Protein AF-A0A2S0WG05-F1 (afdb_monomer_lite)

Organism: NCBI:txid2079535

Sequence (237 aa):
MNPGNDEAEEYRGSHRRVEDDEVVAEGGSTAAAAGGIPKRGLAMILIAVAAILLLWGIYAMTQKGSGDNAAAPASPTAQVKQPSQPAQQPQGQPTQQQQQQQSPQPNPQQGTQPNPQPQPGAPAPALTKQNAKVYVFNNSANPGLAGTTADKLAPEYSVANKSADSKTMNLPEQTFGIFPETTVFFDPQVSGADQVAAEVAQQVGGVAKPVSEIPQGASLPGEAKNNREAISVVLAG

Secondary structure (DSSP, 8-state):
--------------------------------------HHHHHHHHHHHHHHHHHHHHHHHHHT-S----------------------------------------------PPPPP-PPPPPPPPP-TTT-EEEEEE-SSSTTHHHHHHHHHTTTSEETT--SSGGGGB--HHHH---SS-EEEE-TTSTTHHHHHHHHHHHHT-EEEEGGGPPTT----HHHHT-TTEEEEEE--

InterPro domains:
  IPR027381 LytR/CpsA/Psr regulator, C-terminal domain [PF13399] (132-212)

Structure (mmCIF, N/CA/C/O backbone):
data_AF-A0A2S0WG05-F1
#
_entry.id   AF-A0A2S0WG05-F1
#
loop_
_atom_site.group_PDB
_atom_site.id
_atom_site.type_symbol
_atom_site.label_atom_id
_atom_site.label_alt_id
_atom_site.label_comp_id
_atom_site.label_asym_id
_atom_site.label_entity_id
_atom_site.label_seq_id
_atom_site.pdbx_PDB_ins_code
_atom_site.Cartn_x
_atom_site.Cartn_y
_atom_site.Cartn_z
_atom_site.occupancy
_atom_site.B_iso_or_equiv
_atom_site.auth_seq_id
_atom_site.auth_comp_id
_atom_site.auth_asym_id
_atom_site.auth_atom_id
_atom_site.pdbx_PDB_model_num
ATOM 1 N N . MET A 1 1 ? -17.188 -15.612 -54.877 1.00 35.06 1 MET A N 1
ATOM 2 C CA . MET A 1 1 ? -16.100 -15.877 -55.845 1.00 35.06 1 MET A CA 1
ATOM 3 C C . MET A 1 1 ? -15.129 -14.706 -55.805 1.00 35.06 1 MET A C 1
ATOM 5 O O . MET A 1 1 ? -15.593 -13.595 -55.599 1.00 35.06 1 MET A O 1
ATOM 9 N N . ASN A 1 2 ? -13.82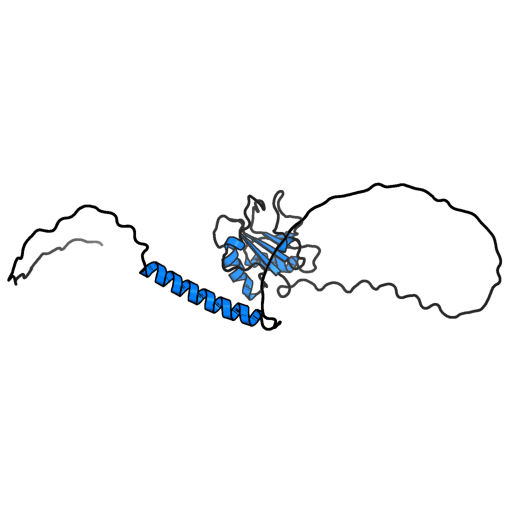9 -14.965 -55.974 1.00 54.12 2 ASN A N 1
ATOM 10 C CA . ASN A 1 2 ? -12.833 -13.972 -56.430 1.00 54.12 2 ASN A CA 1
ATOM 11 C C . ASN A 1 2 ? -12.944 -13.869 -57.981 1.00 54.12 2 ASN A C 1
ATOM 13 O O . ASN A 1 2 ? -13.579 -14.776 -58.536 1.00 54.12 2 ASN A O 1
ATOM 17 N N . PRO A 1 3 ? -12.420 -12.854 -58.706 1.00 50.75 3 PRO A N 1
ATOM 18 C CA . PRO A 1 3 ? -11.132 -12.151 -58.538 1.00 50.75 3 PRO A CA 1
ATOM 19 C C . PRO A 1 3 ? -11.304 -10.627 -58.285 1.00 50.75 3 PRO A C 1
ATOM 21 O O . PRO A 1 3 ? -12.432 -10.167 -58.137 1.00 50.75 3 PRO A O 1
ATOM 24 N N . GLY A 1 4 ? -10.274 -9.773 -58.208 1.00 43.44 4 GLY A N 1
ATOM 25 C CA . GLY A 1 4 ? -8.820 -9.988 -58.273 1.00 43.44 4 GLY A CA 1
ATOM 26 C C . GLY A 1 4 ? -8.128 -9.293 -59.466 1.00 43.44 4 GLY A C 1
ATOM 27 O O . GLY A 1 4 ? -8.510 -9.535 -60.605 1.00 43.44 4 GLY A O 1
ATOM 28 N N . ASN A 1 5 ? -7.063 -8.542 -59.149 1.00 48.25 5 ASN A N 1
ATOM 29 C CA . ASN A 1 5 ? -5.941 -8.097 -60.000 1.00 48.25 5 ASN A CA 1
ATOM 30 C C . ASN A 1 5 ? -6.075 -6.886 -60.965 1.00 48.25 5 ASN A C 1
ATOM 32 O O . ASN A 1 5 ? -6.936 -6.826 -61.830 1.00 48.25 5 ASN A O 1
ATOM 36 N N . ASP A 1 6 ? -5.089 -5.993 -60.797 1.00 50.25 6 ASP A N 1
ATOM 37 C CA . ASP A 1 6 ? -4.224 -5.338 -61.795 1.00 50.25 6 ASP A CA 1
ATOM 38 C C . ASP A 1 6 ? -4.812 -4.494 -62.946 1.00 50.25 6 ASP A C 1
ATOM 40 O O . ASP A 1 6 ? -5.014 -4.988 -64.050 1.00 50.25 6 ASP A O 1
ATOM 44 N N . GLU A 1 7 ? -4.839 -3.167 -62.751 1.00 55.44 7 GLU A N 1
ATOM 45 C CA . GLU A 1 7 ? -4.602 -2.190 -63.830 1.00 55.44 7 GLU A CA 1
ATOM 46 C C . GLU A 1 7 ? -3.625 -1.101 -63.351 1.00 55.44 7 GLU A C 1
ATOM 48 O O . GLU A 1 7 ? -3.801 -0.509 -62.284 1.00 55.44 7 GLU A O 1
ATOM 53 N N . ALA A 1 8 ? -2.577 -0.846 -64.140 1.00 48.94 8 ALA A N 1
ATOM 54 C CA . ALA A 1 8 ? -1.588 0.199 -63.892 1.00 48.94 8 ALA A CA 1
ATOM 55 C C . ALA A 1 8 ? -1.175 0.859 -65.219 1.00 48.94 8 ALA A C 1
ATOM 57 O O . ALA A 1 8 ? -0.322 0.341 -65.932 1.00 48.94 8 ALA A O 1
ATOM 58 N N . GLU A 1 9 ? -1.757 2.023 -65.513 1.00 55.19 9 GLU A N 1
ATOM 59 C CA . GLU A 1 9 ? -1.316 2.949 -66.567 1.00 55.19 9 GLU A CA 1
ATOM 60 C C . GLU A 1 9 ? -1.033 4.303 -65.891 1.00 55.19 9 GLU A C 1
ATOM 62 O O . GLU A 1 9 ? -1.835 4.803 -65.105 1.00 55.19 9 GLU A O 1
ATOM 67 N N . GLU A 1 10 ? 0.181 4.846 -65.916 1.00 45.69 10 GLU A N 1
ATOM 68 C CA . GLU A 1 10 ? 1.001 5.314 -67.048 1.00 45.69 10 GLU A CA 1
ATOM 69 C C . GLU A 1 10 ? 0.724 6.779 -67.453 1.00 45.69 10 GLU A C 1
ATOM 71 O O . GLU A 1 10 ? -0.029 7.121 -68.358 1.00 45.69 10 GLU A O 1
ATOM 76 N N . TYR A 1 11 ? 1.440 7.663 -66.755 1.00 42.81 11 TYR A N 1
ATOM 77 C CA . TYR A 1 11 ? 2.320 8.669 -67.357 1.00 42.81 11 TYR A CA 1
ATOM 78 C C . TYR A 1 11 ? 1.798 9.502 -68.553 1.00 42.81 11 TYR A C 1
ATOM 80 O O . TYR A 1 11 ? 2.072 9.223 -69.720 1.00 42.81 11 TYR A O 1
ATOM 88 N N . ARG A 1 12 ? 1.258 10.692 -68.255 1.00 43.25 12 ARG A N 1
ATOM 89 C CA . ARG A 1 12 ? 1.421 11.869 -69.132 1.00 43.25 12 ARG A CA 1
ATOM 90 C C . ARG A 1 12 ? 1.905 13.082 -68.348 1.00 43.25 12 ARG A C 1
ATOM 92 O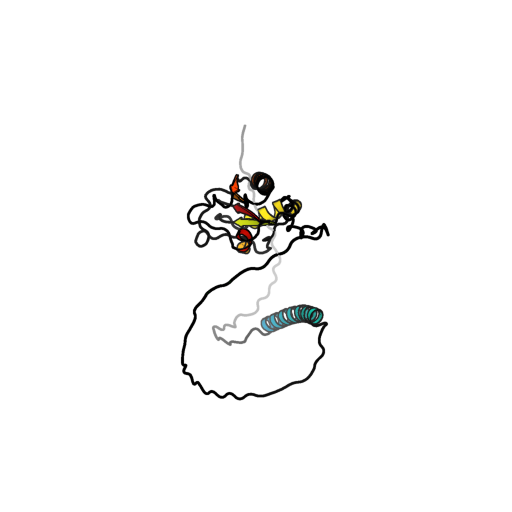 O . ARG A 1 12 ? 1.125 13.773 -67.700 1.00 43.25 12 ARG A O 1
ATOM 99 N N . GLY A 1 13 ? 3.210 13.336 -68.420 1.00 36.22 13 GLY A N 1
ATOM 100 C CA . GLY A 1 13 ? 3.813 14.569 -67.918 1.00 36.22 13 GLY A CA 1
ATOM 101 C C . GLY A 1 13 ? 3.643 15.745 -68.886 1.00 36.22 13 GLY A C 1
ATOM 102 O O . GLY A 1 13 ? 3.543 15.555 -70.096 1.00 36.22 13 GLY A O 1
ATOM 103 N N . SER A 1 14 ? 3.696 16.963 -68.343 1.00 42.25 14 SER A N 1
ATOM 104 C CA . SER A 1 14 ? 3.764 18.221 -69.102 1.00 42.25 14 SER A CA 1
ATOM 105 C C . SER A 1 14 ? 4.818 19.148 -68.491 1.00 42.25 14 SER A C 1
ATOM 107 O O . SER A 1 14 ? 4.502 20.055 -67.725 1.00 42.25 14 SER A O 1
ATOM 109 N N . HIS A 1 15 ? 6.091 18.924 -68.825 1.00 41.25 15 HIS A N 1
ATOM 110 C CA . HIS A 1 15 ? 7.147 19.907 -68.566 1.00 41.25 15 HIS A CA 1
ATOM 111 C C . HIS A 1 15 ? 7.057 21.058 -69.577 1.00 41.25 15 HIS A C 1
ATOM 113 O O . HIS A 1 15 ? 7.038 20.788 -70.778 1.00 41.25 15 HIS A O 1
ATOM 119 N N . ARG A 1 16 ? 7.161 22.315 -69.113 1.00 40.16 16 ARG A N 1
ATOM 120 C CA . ARG A 1 16 ? 8.197 23.274 -69.573 1.00 40.16 16 ARG A CA 1
ATOM 121 C C . ARG A 1 16 ? 8.079 24.665 -68.943 1.00 40.16 16 ARG A C 1
ATOM 123 O O . ARG A 1 16 ? 7.042 25.302 -69.087 1.00 40.16 16 ARG A O 1
ATOM 130 N N . ARG A 1 17 ? 9.205 25.111 -68.366 1.00 34.22 17 ARG A N 1
ATOM 131 C CA . ARG A 1 17 ? 9.870 26.441 -68.412 1.00 34.22 17 ARG A CA 1
ATOM 132 C C . ARG A 1 17 ? 10.900 26.422 -67.258 1.00 34.22 17 ARG A C 1
ATOM 134 O O . ARG A 1 17 ? 10.460 26.416 -66.116 1.00 34.22 17 ARG A O 1
ATOM 141 N N . VAL A 1 18 ? 12.206 26.140 -67.418 1.00 45.78 18 VAL A N 1
ATOM 142 C CA . VAL A 1 18 ? 13.218 26.489 -68.461 1.00 45.78 18 VAL A CA 1
ATOM 143 C C . VAL A 1 18 ? 13.415 28.005 -68.552 1.00 45.78 18 VAL A C 1
ATOM 145 O O . VAL A 1 18 ? 12.423 28.704 -68.410 1.00 45.78 18 VAL A O 1
ATOM 148 N N . GLU A 1 19 ? 14.643 28.483 -68.797 1.00 46.41 19 GLU A N 1
ATOM 149 C CA . GLU A 1 19 ? 15.160 29.849 -68.554 1.00 46.41 19 GLU A CA 1
ATOM 150 C C . GLU A 1 19 ? 15.561 30.022 -67.064 1.00 46.41 19 GLU A C 1
ATOM 152 O O . GLU A 1 19 ? 14.747 30.451 -66.250 1.00 46.41 19 GLU A O 1
ATOM 157 N N . ASP A 1 20 ? 16.673 29.462 -66.556 1.00 47.91 20 ASP A N 1
ATOM 158 C CA . ASP A 1 20 ? 18.120 29.572 -66.901 1.00 47.91 20 ASP A CA 1
ATOM 159 C C . ASP A 1 20 ? 18.801 30.850 -66.360 1.00 47.91 20 ASP A C 1
ATOM 161 O O . ASP A 1 20 ? 18.451 31.947 -66.783 1.00 47.91 20 ASP A O 1
ATOM 165 N N . ASP A 1 21 ? 19.784 30.681 -65.455 1.00 42.34 21 ASP A N 1
ATOM 166 C CA . ASP A 1 21 ? 21.149 31.250 -65.569 1.00 42.34 21 ASP A CA 1
ATOM 167 C C . ASP A 1 21 ? 22.114 30.595 -64.541 1.00 42.34 21 ASP A C 1
ATOM 169 O O . ASP A 1 21 ? 21.718 30.300 -63.409 1.00 42.34 21 ASP A O 1
ATOM 173 N N . GLU A 1 22 ? 23.378 30.352 -64.912 1.00 50.62 22 GLU A N 1
ATOM 174 C CA . GLU A 1 22 ? 24.434 29.824 -64.021 1.00 50.62 22 GLU A CA 1
ATOM 175 C C . GLU A 1 22 ? 25.325 30.942 -63.456 1.00 50.62 22 GLU A C 1
ATOM 177 O O . GLU A 1 22 ? 25.773 31.805 -64.205 1.00 50.62 22 GLU A O 1
ATOM 182 N N . VAL A 1 23 ? 25.749 30.844 -62.186 1.00 41.56 23 VAL A N 1
ATOM 183 C CA . VAL A 1 23 ? 26.942 31.569 -61.695 1.00 41.56 23 VAL A CA 1
ATOM 184 C C . VAL A 1 23 ? 27.802 30.748 -60.722 1.00 41.56 23 VAL A C 1
ATOM 186 O O . VAL A 1 23 ? 27.485 30.604 -59.547 1.00 41.56 23 VAL A O 1
ATOM 189 N N . VAL A 1 24 ? 28.930 30.270 -61.261 1.00 39.47 24 VAL A N 1
ATOM 190 C CA . VAL A 1 24 ? 30.254 30.024 -60.641 1.00 39.47 24 VAL A CA 1
ATOM 191 C C . VAL A 1 24 ? 30.375 29.439 -59.216 1.00 39.47 24 VAL A C 1
ATOM 193 O O . VAL A 1 24 ? 30.206 30.108 -58.204 1.00 39.47 24 VAL A O 1
ATOM 196 N N . ALA A 1 25 ? 30.818 28.178 -59.199 1.00 43.22 25 ALA A N 1
ATOM 197 C CA . ALA A 1 25 ? 32.019 27.616 -58.551 1.00 43.22 25 ALA A CA 1
ATOM 198 C C . ALA A 1 25 ? 32.821 28.358 -57.438 1.00 43.22 25 ALA A C 1
ATOM 200 O O . ALA A 1 25 ? 32.927 29.576 -57.379 1.00 43.22 25 ALA A O 1
ATOM 201 N N . GLU A 1 26 ? 33.573 27.519 -56.702 1.00 39.28 26 GLU A N 1
ATOM 202 C CA . GLU A 1 26 ? 34.656 27.806 -55.732 1.00 39.28 26 GLU A CA 1
ATOM 203 C C . GLU A 1 26 ? 34.263 28.269 -54.311 1.00 39.28 26 GLU A C 1
ATOM 205 O O . GLU A 1 26 ? 33.187 28.803 -54.068 1.00 39.28 26 GLU A O 1
ATOM 210 N N . GLY A 1 27 ? 35.151 28.003 -53.334 1.00 37.22 27 GLY A N 1
ATOM 211 C CA . GLY A 1 27 ? 34.957 28.373 -51.917 1.00 37.22 27 GLY A CA 1
ATOM 212 C C . GLY A 1 27 ? 35.117 27.251 -50.875 1.00 37.22 27 GLY A C 1
ATOM 213 O O . GLY A 1 27 ? 34.364 27.202 -49.905 1.00 37.22 27 GLY A O 1
ATOM 214 N N . GLY A 1 28 ? 36.069 26.327 -51.043 1.00 40.78 28 GLY A N 1
ATOM 215 C CA . GLY A 1 28 ? 36.325 25.273 -50.048 1.00 40.78 28 GLY A CA 1
ATOM 216 C C . GLY A 1 28 ? 37.067 25.761 -48.791 1.00 40.78 28 GLY A C 1
ATOM 217 O O . GLY A 1 28 ? 37.893 26.668 -48.861 1.00 40.78 28 GLY A O 1
ATOM 218 N N . SER A 1 29 ? 36.834 25.114 -47.641 1.00 41.78 29 SER A N 1
ATOM 219 C CA . SER A 1 29 ? 37.749 25.132 -46.482 1.00 41.78 29 SER A CA 1
ATOM 220 C C . SER A 1 29 ? 37.449 24.002 -45.494 1.00 41.78 29 SER A C 1
ATOM 222 O O . SER A 1 29 ? 36.416 23.992 -44.828 1.00 41.78 29 SER A O 1
ATOM 224 N N . THR A 1 30 ? 38.383 23.063 -45.355 1.00 51.25 30 THR A N 1
ATOM 225 C CA . THR A 1 30 ? 38.390 22.076 -44.269 1.00 51.25 30 THR A CA 1
ATOM 226 C C . THR A 1 30 ? 39.109 22.624 -43.037 1.00 51.25 30 THR A C 1
ATOM 228 O O . THR A 1 30 ? 40.220 23.124 -43.163 1.00 51.25 30 THR A O 1
ATOM 231 N N . ALA A 1 31 ? 38.527 22.387 -41.857 1.00 47.50 31 ALA A N 1
ATOM 232 C CA . ALA A 1 31 ? 39.166 22.407 -40.534 1.00 47.50 31 ALA A CA 1
ATOM 233 C C . ALA A 1 31 ? 39.788 23.725 -40.007 1.00 47.50 31 ALA A C 1
ATOM 235 O O . ALA A 1 31 ? 40.892 24.112 -40.373 1.00 47.50 31 ALA A O 1
ATOM 236 N N . ALA A 1 32 ? 39.170 24.273 -38.954 1.00 44.47 32 ALA A N 1
ATOM 237 C CA . ALA A 1 32 ? 39.868 24.725 -37.743 1.00 44.47 32 ALA A CA 1
ATOM 238 C C . ALA A 1 32 ? 38.875 24.786 -36.566 1.00 44.47 32 ALA A C 1
ATOM 240 O O . ALA A 1 32 ? 37.718 25.162 -36.749 1.00 44.47 32 ALA A O 1
ATOM 241 N N . ALA A 1 33 ? 39.306 24.424 -35.354 1.00 51.75 33 ALA A N 1
ATOM 242 C CA . ALA A 1 33 ? 38.473 24.526 -34.155 1.00 51.75 33 ALA A CA 1
ATOM 243 C C . ALA A 1 33 ? 38.703 25.864 -33.434 1.00 51.75 33 ALA A C 1
ATOM 245 O O . ALA A 1 33 ? 39.841 26.224 -33.142 1.00 51.75 33 ALA A O 1
ATOM 246 N N . ALA A 1 34 ? 37.621 26.560 -33.076 1.00 46.56 34 ALA A N 1
ATOM 247 C CA . ALA A 1 34 ? 37.654 27.740 -32.213 1.00 46.56 34 ALA A CA 1
ATOM 248 C C . ALA A 1 34 ? 36.595 27.593 -31.110 1.00 46.56 34 ALA A C 1
ATOM 250 O O . ALA A 1 34 ? 35.399 27.775 -31.338 1.00 46.56 34 ALA A O 1
ATOM 251 N N . GLY A 1 35 ? 37.032 27.211 -29.908 1.00 53.81 35 GLY A N 1
ATOM 252 C CA . GLY A 1 35 ? 36.141 26.981 -28.772 1.00 53.81 35 GLY A CA 1
ATOM 253 C C . GLY A 1 35 ? 35.571 28.285 -28.213 1.00 53.81 35 GLY A C 1
ATOM 254 O O . GLY A 1 35 ? 36.302 29.090 -27.642 1.00 53.81 35 GLY A O 1
ATOM 255 N N . GLY A 1 36 ? 34.256 28.471 -28.321 1.00 60.75 36 GLY A N 1
ATOM 256 C CA . GLY A 1 36 ? 33.531 29.562 -27.674 1.00 60.75 36 GLY A CA 1
ATOM 257 C C . GLY A 1 36 ? 32.242 29.046 -27.046 1.00 60.75 36 GLY A C 1
ATOM 258 O O . GLY A 1 36 ? 31.395 28.498 -27.748 1.00 60.75 36 GLY A O 1
ATOM 259 N N . ILE A 1 37 ? 32.082 29.224 -25.729 1.00 62.19 37 ILE A N 1
ATOM 260 C CA . ILE A 1 37 ? 30.863 28.817 -25.010 1.00 62.19 37 ILE A CA 1
ATOM 261 C C . ILE A 1 37 ? 29.650 29.480 -25.692 1.00 62.19 37 ILE A C 1
ATOM 263 O O . ILE A 1 37 ? 29.669 30.703 -25.879 1.00 62.19 37 ILE A O 1
ATOM 267 N N . PRO A 1 38 ? 28.598 28.726 -26.074 1.00 68.94 38 PRO A N 1
ATOM 268 C CA . PRO A 1 38 ? 27.479 29.265 -26.839 1.00 68.94 38 PRO A CA 1
ATOM 269 C C . PRO A 1 38 ? 26.688 30.273 -25.999 1.00 68.94 38 PRO A C 1
ATOM 271 O O . PRO A 1 38 ? 25.786 29.919 -25.240 1.00 68.94 38 PRO A O 1
ATOM 274 N N . LYS A 1 39 ? 27.014 31.562 -26.165 1.00 67.50 39 LYS A N 1
ATOM 275 C CA . LYS A 1 39 ? 26.481 32.686 -25.371 1.00 67.50 39 LYS A CA 1
ATOM 276 C C . LYS A 1 39 ? 24.948 32.734 -25.336 1.00 67.50 39 LYS A C 1
ATOM 278 O O . LYS A 1 39 ? 24.382 33.159 -24.338 1.00 67.50 39 LYS A O 1
ATOM 283 N N . ARG A 1 40 ? 24.279 32.259 -26.396 1.00 73.12 40 ARG A N 1
ATOM 284 C CA . ARG A 1 40 ? 22.810 32.139 -26.470 1.00 73.12 40 ARG A CA 1
ATOM 285 C C . ARG A 1 40 ? 22.260 31.033 -25.560 1.00 73.12 40 ARG A C 1
ATOM 287 O O . ARG A 1 40 ? 21.274 31.269 -24.875 1.00 73.12 40 ARG A O 1
ATOM 294 N N . GLY A 1 41 ? 22.927 29.878 -25.489 1.00 71.00 41 GLY A N 1
ATOM 295 C CA . GLY A 1 41 ? 22.585 28.812 -24.541 1.00 71.00 41 GLY A CA 1
ATOM 296 C C . GLY A 1 41 ? 22.815 29.250 -23.094 1.00 71.00 41 GLY A C 1
ATOM 297 O O . GLY A 1 41 ? 21.929 29.096 -22.260 1.00 71.00 41 GLY A O 1
ATOM 298 N N . LEU A 1 42 ? 23.950 29.904 -22.816 1.00 77.88 42 LEU A N 1
ATOM 299 C CA . LEU A 1 42 ? 24.225 30.483 -21.497 1.00 77.88 42 LEU A CA 1
ATOM 300 C C . LEU A 1 42 ? 23.178 31.538 -21.099 1.00 77.88 42 LEU A C 1
ATOM 302 O O . LEU A 1 42 ? 22.678 31.494 -19.982 1.00 77.88 42 LEU A O 1
ATOM 306 N N . ALA A 1 43 ? 22.796 32.446 -22.004 1.00 81.06 43 ALA A N 1
ATOM 307 C CA . ALA A 1 43 ? 21.746 33.431 -21.739 1.00 81.06 43 ALA A CA 1
ATOM 308 C C . ALA A 1 43 ? 20.387 32.772 -21.434 1.00 81.06 43 ALA A C 1
ATOM 310 O O . ALA A 1 43 ? 19.698 33.194 -20.510 1.00 81.06 43 ALA A O 1
ATOM 311 N N . MET A 1 44 ? 20.024 31.710 -22.159 1.00 85.94 44 MET A N 1
ATOM 312 C CA . MET A 1 44 ? 18.783 30.963 -21.927 1.00 85.94 44 MET A CA 1
ATOM 313 C C . MET A 1 44 ? 18.782 30.262 -20.557 1.00 85.94 44 MET A C 1
ATOM 315 O O . MET A 1 44 ? 17.789 30.328 -19.835 1.00 85.94 44 MET A O 1
ATOM 319 N N . ILE A 1 45 ? 19.918 29.676 -20.158 1.00 84.06 45 ILE A N 1
ATOM 320 C CA . ILE A 1 45 ? 20.122 29.096 -18.820 1.00 84.06 45 ILE A CA 1
ATOM 321 C C . ILE A 1 45 ? 20.032 30.179 -17.737 1.00 84.06 45 ILE A C 1
ATOM 323 O O . ILE A 1 45 ? 19.345 29.980 -16.740 1.00 84.06 45 ILE A O 1
ATOM 327 N N . LEU A 1 46 ? 20.670 31.339 -17.930 1.00 85.88 46 LEU A N 1
ATOM 328 C CA . LEU A 1 46 ? 20.624 32.449 -16.971 1.00 85.88 46 LEU A CA 1
ATOM 329 C C . LEU A 1 46 ? 19.200 32.995 -16.781 1.00 85.88 46 LEU A C 1
ATOM 331 O O . LEU A 1 46 ? 18.818 33.278 -15.650 1.00 85.88 46 LEU A O 1
ATOM 335 N N . ILE A 1 47 ? 18.397 33.086 -17.847 1.00 83.75 47 ILE A N 1
ATOM 336 C CA . ILE A 1 47 ? 16.981 33.485 -17.761 1.00 83.75 47 ILE A CA 1
ATOM 337 C C . ILE A 1 47 ? 16.160 32.430 -17.002 1.00 83.75 47 ILE A C 1
ATOM 339 O O . ILE A 1 47 ? 15.387 32.787 -16.113 1.00 83.75 47 ILE A O 1
ATOM 343 N N . ALA A 1 48 ? 16.350 31.139 -17.294 1.00 86.88 48 ALA A N 1
ATOM 344 C CA . ALA A 1 48 ? 15.652 30.058 -16.596 1.00 86.88 48 ALA A CA 1
ATOM 345 C C . ALA A 1 48 ? 16.010 30.006 -15.098 1.00 86.88 48 ALA A C 1
ATOM 347 O O . ALA A 1 48 ? 15.124 29.928 -14.248 1.00 86.88 48 ALA A O 1
ATOM 348 N N . VAL A 1 49 ? 17.299 30.125 -14.761 1.00 88.81 49 VAL A N 1
ATOM 349 C CA . VAL A 1 49 ? 17.779 30.183 -13.372 1.00 88.81 49 VAL A CA 1
ATOM 350 C C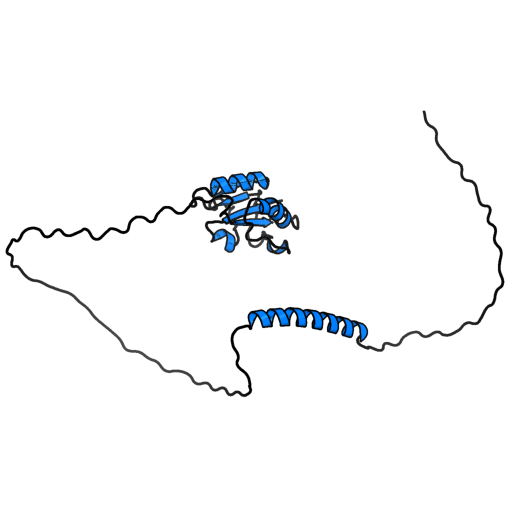 . VAL A 1 49 ? 17.266 31.440 -12.666 1.00 88.81 49 VAL A C 1
ATOM 352 O O . VAL A 1 49 ? 16.817 31.339 -11.529 1.00 88.81 49 VAL A O 1
ATOM 355 N N . ALA A 1 50 ? 17.246 32.603 -13.326 1.00 90.50 50 ALA A N 1
ATOM 356 C CA . ALA A 1 50 ? 16.675 33.823 -12.755 1.00 90.50 50 ALA A CA 1
ATOM 357 C C . ALA A 1 50 ? 15.172 33.680 -12.456 1.00 90.50 50 ALA A C 1
ATOM 359 O O . ALA A 1 50 ? 14.728 34.098 -11.390 1.00 90.50 50 ALA A O 1
ATOM 360 N N . ALA A 1 51 ? 14.397 33.043 -13.341 1.00 91.69 51 ALA A N 1
ATOM 361 C CA . ALA A 1 51 ? 12.978 32.773 -13.105 1.00 91.69 51 ALA A CA 1
ATOM 362 C C . ALA A 1 51 ? 12.755 31.821 -11.914 1.00 91.69 51 ALA A C 1
ATOM 364 O O . ALA A 1 51 ? 11.910 32.092 -11.060 1.00 91.69 51 ALA A O 1
ATOM 365 N N . ILE A 1 52 ? 13.550 30.749 -11.809 1.00 92.19 52 ILE A N 1
ATOM 366 C CA . ILE A 1 52 ? 13.500 29.799 -10.684 1.00 92.19 52 ILE A CA 1
ATOM 367 C C . ILE A 1 52 ? 13.895 30.486 -9.367 1.00 92.19 52 ILE A C 1
ATOM 369 O O . ILE A 1 52 ? 13.209 30.315 -8.361 1.00 92.19 52 ILE A O 1
ATOM 373 N N . LEU A 1 53 ? 14.953 31.304 -9.366 1.00 88.81 53 LEU A N 1
ATOM 374 C CA . LEU A 1 53 ? 15.398 32.060 -8.190 1.00 88.81 53 LEU A CA 1
ATOM 375 C C . LEU A 1 53 ? 14.398 33.143 -7.767 1.00 88.81 53 LEU A C 1
ATOM 377 O O . LEU A 1 53 ? 14.257 33.388 -6.573 1.00 88.81 53 LEU A O 1
ATOM 381 N N . LEU A 1 54 ? 13.683 33.767 -8.706 1.00 88.56 54 LEU A N 1
ATOM 382 C CA . LEU A 1 54 ? 12.618 34.726 -8.401 1.00 88.56 54 LEU A CA 1
ATOM 383 C C . LEU A 1 54 ? 11.432 34.014 -7.733 1.00 88.56 54 LEU A C 1
ATOM 385 O O . LEU A 1 54 ? 10.963 34.453 -6.683 1.00 88.56 54 LEU A O 1
ATOM 389 N N . LEU A 1 55 ? 11.001 32.875 -8.284 1.00 86.62 55 LEU A N 1
ATOM 390 C CA . LEU A 1 55 ? 9.901 32.079 -7.733 1.00 86.62 55 LEU A CA 1
ATOM 391 C C . LEU A 1 55 ? 10.243 31.514 -6.338 1.00 86.62 55 LEU A C 1
ATOM 393 O O . LEU A 1 55 ? 9.437 31.606 -5.411 1.00 86.62 55 LEU A O 1
ATOM 397 N N . TRP A 1 56 ? 11.467 31.004 -6.164 1.00 86.25 56 TRP A N 1
ATOM 398 C CA . TRP A 1 56 ? 11.986 30.541 -4.873 1.00 86.25 56 TRP A CA 1
ATOM 399 C C . TRP A 1 56 ? 12.208 31.691 -3.880 1.00 86.25 56 TRP A C 1
ATOM 401 O O . TRP A 1 56 ? 11.945 31.534 -2.692 1.00 86.25 56 TRP A O 1
ATOM 411 N N . GLY A 1 57 ? 12.629 32.868 -4.351 1.00 85.38 57 GLY A N 1
ATOM 412 C CA . GLY A 1 57 ? 12.840 34.058 -3.526 1.00 85.38 57 GLY A CA 1
ATOM 413 C C . GLY A 1 57 ? 11.550 34.601 -2.910 1.00 85.38 57 GLY A C 1
ATOM 414 O O . GLY A 1 57 ? 11.539 34.938 -1.727 1.00 85.38 57 GLY A O 1
ATOM 415 N N . ILE A 1 58 ? 10.444 34.615 -3.665 1.00 80.00 58 ILE A N 1
ATOM 416 C CA . ILE A 1 58 ? 9.117 34.972 -3.132 1.00 80.00 58 ILE A CA 1
ATOM 417 C C . ILE A 1 58 ? 8.684 33.956 -2.064 1.00 80.00 58 ILE A C 1
ATOM 419 O O . ILE A 1 58 ? 8.262 34.354 -0.980 1.00 80.00 58 ILE A O 1
ATOM 423 N N . TYR A 1 59 ? 8.846 32.656 -2.335 1.00 80.81 59 TYR A N 1
ATOM 424 C CA . TYR A 1 59 ? 8.528 31.575 -1.393 1.00 80.81 59 TYR A CA 1
ATOM 425 C C . TYR A 1 59 ? 9.369 31.636 -0.101 1.00 80.81 59 TYR A C 1
ATOM 427 O O . TYR A 1 59 ? 8.851 31.469 1.002 1.00 80.81 59 TYR A O 1
ATOM 435 N N . ALA A 1 60 ? 10.664 31.937 -0.212 1.00 78.94 60 ALA A N 1
ATOM 436 C CA . ALA A 1 60 ? 11.539 32.132 0.939 1.00 78.94 60 ALA A CA 1
ATOM 437 C C . ALA A 1 60 ? 11.175 33.400 1.734 1.00 78.94 60 ALA A C 1
ATOM 439 O O . ALA A 1 60 ? 11.264 33.402 2.960 1.00 78.94 60 ALA A O 1
ATOM 440 N N . MET A 1 61 ? 10.729 34.472 1.068 1.00 72.44 61 MET A N 1
ATOM 441 C CA . MET A 1 61 ? 10.298 35.702 1.739 1.00 72.44 61 MET A CA 1
ATOM 442 C C . MET A 1 61 ? 8.967 35.529 2.485 1.00 72.44 61 MET A C 1
ATOM 444 O O . MET A 1 61 ? 8.836 36.059 3.585 1.00 72.44 61 MET A O 1
ATOM 448 N N . THR A 1 62 ? 8.014 34.743 1.968 1.00 69.56 62 THR A N 1
ATOM 449 C CA . THR A 1 62 ? 6.781 34.415 2.709 1.00 69.56 62 THR A CA 1
ATOM 450 C C . THR A 1 62 ? 7.023 33.473 3.891 1.00 69.56 62 THR A C 1
ATOM 452 O O . THR A 1 62 ? 6.293 33.560 4.875 1.00 69.56 62 THR A O 1
ATOM 455 N N . GLN A 1 63 ? 8.080 32.650 3.874 1.00 59.06 63 GLN A N 1
ATOM 456 C CA . GLN A 1 63 ? 8.564 31.965 5.084 1.00 59.06 63 GLN A CA 1
ATOM 457 C C . GLN A 1 63 ? 9.300 32.909 6.049 1.00 59.06 63 GLN A C 1
ATOM 459 O O . GLN A 1 63 ? 9.195 32.752 7.263 1.00 59.06 63 GLN A O 1
ATOM 464 N N . LYS A 1 64 ? 10.016 33.918 5.538 1.00 55.16 64 LYS A N 1
ATOM 465 C CA . LYS A 1 64 ? 10.772 34.896 6.342 1.00 55.16 64 LYS A CA 1
ATOM 466 C C . LYS A 1 64 ? 9.934 36.098 6.815 1.00 55.16 64 LYS A C 1
ATOM 468 O O . LYS A 1 64 ? 10.480 37.143 7.156 1.00 55.16 64 LYS A O 1
ATOM 473 N N . GLY A 1 65 ? 8.615 35.939 6.930 1.00 53.31 65 GLY A N 1
ATOM 474 C CA . GLY A 1 65 ? 7.701 36.909 7.553 1.00 53.31 65 GLY A CA 1
ATOM 475 C C . GLY A 1 65 ? 7.806 36.999 9.083 1.00 53.31 65 GLY A C 1
ATOM 476 O O . GLY A 1 65 ? 6.802 37.212 9.756 1.00 53.31 65 GLY A O 1
ATOM 477 N N . SER A 1 66 ? 8.986 36.762 9.662 1.00 54.72 66 SER A N 1
ATOM 478 C CA . SER A 1 66 ? 9.237 36.816 11.107 1.00 54.72 66 SER A CA 1
ATOM 479 C C . SER A 1 66 ? 10.733 36.979 11.380 1.00 54.72 66 SER A C 1
ATOM 481 O O . SER A 1 66 ? 11.512 36.057 11.145 1.00 54.72 66 SER A O 1
ATOM 483 N N . GLY A 1 67 ? 11.124 38.149 11.891 1.00 44.34 67 GLY A N 1
ATOM 484 C CA . GLY A 1 67 ? 12.501 38.453 12.286 1.00 44.34 67 GLY A CA 1
ATOM 485 C C . GLY A 1 67 ? 13.202 39.466 11.382 1.00 44.34 67 GLY A C 1
ATOM 486 O O . GLY A 1 67 ? 14.039 39.099 10.556 1.00 44.34 67 GLY A O 1
ATOM 487 N N . ASP A 1 68 ? 12.932 40.751 11.615 1.00 51.81 68 ASP A N 1
ATOM 488 C CA . ASP A 1 68 ? 13.902 41.805 11.323 1.00 51.81 68 ASP A CA 1
ATOM 489 C C . ASP A 1 68 ? 15.210 41.533 12.076 1.00 51.81 68 ASP A C 1
ATOM 491 O O . ASP A 1 68 ? 15.192 41.293 13.283 1.00 51.81 68 ASP A O 1
ATOM 495 N N . ASN A 1 69 ? 16.345 41.624 11.383 1.00 42.62 69 ASN A N 1
ATOM 496 C CA . ASN A 1 69 ? 17.603 42.171 11.902 1.00 42.62 69 ASN A CA 1
ATOM 497 C C . ASN A 1 69 ? 18.582 42.367 10.734 1.00 42.62 69 ASN A C 1
ATOM 499 O O . ASN A 1 69 ? 18.555 41.615 9.757 1.00 42.62 69 ASN A O 1
ATOM 503 N N . ALA A 1 70 ? 19.430 43.390 10.820 1.00 41.47 70 ALA A N 1
ATOM 504 C CA . ALA A 1 70 ? 20.287 43.834 9.723 1.00 41.47 70 ALA A CA 1
ATOM 505 C C . ALA A 1 70 ? 21.767 43.927 10.135 1.00 41.47 70 ALA A C 1
ATOM 507 O O . ALA A 1 70 ? 22.089 43.994 11.317 1.00 41.47 70 ALA A O 1
ATOM 508 N N . ALA A 1 71 ? 22.632 44.024 9.120 1.00 35.03 71 ALA A N 1
ATOM 509 C CA . ALA A 1 71 ? 24.086 44.209 9.191 1.00 35.03 71 ALA A CA 1
ATOM 510 C C . ALA A 1 71 ? 24.954 42.995 9.611 1.00 35.03 71 ALA A C 1
ATOM 512 O O . ALA A 1 71 ? 24.521 42.026 10.224 1.00 35.03 71 ALA A O 1
ATOM 513 N N . ALA A 1 72 ? 26.214 43.080 9.180 1.00 36.66 72 ALA A N 1
ATOM 514 C CA . ALA A 1 72 ? 27.355 42.163 9.326 1.00 36.66 72 ALA A CA 1
ATOM 515 C C . ALA A 1 72 ? 28.635 43.065 9.362 1.00 36.66 72 ALA A C 1
ATOM 517 O O . ALA A 1 72 ? 28.441 44.287 9.384 1.00 36.66 72 ALA A O 1
ATOM 518 N N . PRO A 1 73 ? 29.913 42.602 9.283 1.00 52.41 73 PRO A N 1
ATOM 519 C CA . PRO A 1 73 ? 30.457 41.233 9.170 1.00 52.41 73 PRO A CA 1
ATOM 520 C C . PRO A 1 73 ? 31.725 40.948 10.045 1.00 52.41 73 PRO A C 1
ATOM 522 O O . PRO A 1 73 ? 32.149 41.801 10.815 1.00 52.41 73 PRO A O 1
ATOM 525 N N . ALA A 1 74 ? 32.392 39.799 9.797 1.00 34.66 74 ALA A N 1
ATOM 526 C CA . ALA A 1 74 ? 33.808 39.477 10.128 1.00 34.66 74 ALA A CA 1
ATOM 527 C C . ALA A 1 74 ? 34.171 39.289 11.635 1.00 34.66 74 ALA A C 1
ATOM 529 O O . ALA A 1 74 ? 33.486 39.803 12.506 1.00 34.66 74 ALA A O 1
ATOM 530 N N . SER A 1 75 ? 35.222 38.560 12.059 1.00 37.44 75 SER A N 1
ATOM 531 C CA . SER A 1 75 ? 36.182 37.635 11.403 1.00 37.44 75 SER A CA 1
ATOM 532 C C . SER A 1 75 ? 36.796 36.656 12.454 1.00 37.44 75 SER A C 1
ATOM 534 O O . SER A 1 75 ? 36.496 36.808 13.638 1.00 37.44 75 SER A O 1
ATOM 536 N N . PRO A 1 76 ? 37.611 35.637 12.088 1.00 57.19 76 PRO A N 1
ATOM 537 C CA . PRO A 1 76 ? 37.844 34.454 12.939 1.00 57.19 76 PRO A CA 1
ATOM 538 C C . PRO A 1 76 ? 39.153 34.429 13.758 1.00 57.19 76 PRO A C 1
ATOM 540 O O . PRO A 1 76 ? 40.152 35.055 13.409 1.00 57.19 76 PRO A O 1
ATOM 543 N N . THR A 1 77 ? 39.206 33.561 14.777 1.00 35.22 77 THR A N 1
ATOM 544 C CA . THR A 1 77 ? 40.441 32.864 15.207 1.00 35.22 77 THR A CA 1
ATOM 545 C C . THR A 1 77 ? 40.110 31.572 15.970 1.00 35.22 77 THR A C 1
ATOM 547 O O . THR A 1 77 ? 39.003 31.421 16.478 1.00 35.22 77 THR A O 1
ATOM 550 N N . ALA A 1 78 ? 41.057 30.633 16.051 1.00 39.16 78 ALA A N 1
ATOM 551 C CA . ALA A 1 78 ? 40.915 29.363 16.774 1.00 39.16 78 ALA A CA 1
ATOM 552 C C . ALA A 1 78 ? 42.054 29.183 17.788 1.00 39.16 78 ALA A C 1
ATOM 554 O O . ALA A 1 78 ? 43.170 29.635 17.531 1.00 39.16 78 ALA A O 1
ATOM 555 N N . GLN A 1 79 ? 41.817 28.459 18.889 1.00 37.03 79 GLN A N 1
ATOM 556 C CA . GLN A 1 79 ? 42.896 27.835 19.664 1.00 37.03 79 GLN A CA 1
ATOM 557 C C . GLN A 1 79 ? 42.417 26.621 20.474 1.00 37.03 79 GLN A C 1
ATOM 559 O O . GLN A 1 79 ? 41.237 26.477 20.778 1.00 37.03 79 GLN A O 1
ATOM 564 N N . VAL A 1 80 ? 43.363 25.732 20.789 1.00 41.34 80 VAL A N 1
ATOM 565 C CA . VAL A 1 80 ? 43.153 24.413 21.407 1.00 41.34 80 VAL A CA 1
ATOM 566 C C . VAL A 1 80 ? 43.980 24.313 22.689 1.00 41.34 80 VAL A C 1
ATOM 568 O O . VAL A 1 80 ? 45.135 24.744 22.689 1.00 41.34 80 VAL A O 1
ATOM 571 N N . LYS A 1 81 ? 43.442 23.667 23.735 1.00 35.22 81 LYS A N 1
ATOM 572 C CA . LYS A 1 81 ? 44.214 22.874 24.714 1.00 35.22 81 LYS A CA 1
ATOM 573 C C . LYS A 1 81 ? 43.317 21.922 25.515 1.00 35.22 81 LYS A C 1
ATOM 575 O O . LYS A 1 81 ? 42.097 22.030 25.469 1.00 35.22 81 LYS A O 1
ATOM 580 N N . GLN A 1 82 ? 43.952 20.926 26.134 1.00 34.78 82 GLN A N 1
ATOM 581 C CA . GLN A 1 82 ? 43.347 19.651 26.547 1.00 34.78 82 GLN A CA 1
ATOM 582 C C . GLN A 1 82 ? 43.565 19.404 28.077 1.00 34.78 82 GLN A C 1
ATOM 584 O O . GLN A 1 82 ? 43.668 20.401 28.789 1.00 34.78 82 GLN A O 1
ATOM 589 N N . PRO A 1 83 ? 43.507 18.185 28.665 1.00 53.59 83 PRO A N 1
ATOM 590 C CA . PRO A 1 83 ? 42.616 17.930 29.801 1.00 53.59 83 PRO A CA 1
ATOM 591 C C . PRO A 1 83 ? 43.331 17.648 31.138 1.00 53.59 83 PRO A C 1
ATOM 593 O O . PRO A 1 83 ? 44.539 17.421 31.179 1.00 53.59 83 PRO A O 1
ATOM 596 N N . SER A 1 84 ? 42.557 17.508 32.221 1.00 31.73 84 SER A N 1
ATOM 597 C CA . SER A 1 84 ? 42.997 16.764 33.411 1.00 31.73 84 SER A CA 1
ATOM 598 C C . SER A 1 84 ? 41.843 16.136 34.215 1.00 31.73 84 SER A C 1
ATOM 600 O O . SER A 1 84 ? 40.823 16.751 34.507 1.00 31.73 84 SER A O 1
ATOM 602 N N . GLN A 1 85 ? 42.057 14.874 34.583 1.00 37.59 85 GLN A N 1
ATOM 603 C CA . GLN A 1 85 ? 41.393 14.073 35.623 1.00 37.59 85 GLN A CA 1
ATOM 604 C C . GLN A 1 85 ? 42.554 13.415 36.420 1.00 37.59 85 GLN A C 1
ATOM 606 O O . GLN A 1 85 ? 43.645 13.318 35.845 1.00 37.59 85 GLN A O 1
ATOM 611 N N . PRO A 1 86 ? 42.405 12.983 37.696 1.00 43.31 86 PRO A N 1
ATOM 612 C CA . PRO A 1 86 ? 41.555 11.828 38.016 1.00 43.31 86 PRO A CA 1
ATOM 613 C C . PRO A 1 86 ? 40.890 11.822 39.421 1.00 43.31 86 PRO A C 1
ATOM 615 O O . PRO A 1 86 ? 40.907 12.797 40.165 1.00 43.31 86 PRO A O 1
ATOM 618 N N . ALA A 1 87 ? 40.259 10.685 39.729 1.00 37.34 87 ALA A N 1
ATOM 619 C CA . ALA A 1 87 ? 39.322 10.402 40.819 1.00 37.34 87 ALA A CA 1
ATOM 620 C C . ALA A 1 87 ? 39.901 10.178 42.239 1.00 37.34 87 ALA A C 1
ATOM 622 O O . ALA A 1 87 ? 41.102 9.990 42.430 1.00 37.34 87 ALA A O 1
ATOM 623 N N . GLN A 1 88 ? 38.982 10.034 43.209 1.00 36.03 88 GLN A N 1
ATOM 624 C CA . GLN A 1 88 ? 39.082 9.075 44.324 1.00 36.03 88 GLN A CA 1
ATOM 625 C C . GLN A 1 88 ? 37.679 8.595 44.788 1.00 36.03 88 GLN A C 1
ATOM 627 O O . GLN A 1 88 ? 36.669 9.056 44.259 1.00 36.03 88 GLN A O 1
ATOM 632 N N . GLN A 1 89 ? 37.623 7.589 45.672 1.00 35.84 89 GLN A N 1
ATOM 633 C CA . GLN A 1 89 ? 36.476 6.684 45.943 1.00 35.84 89 GLN A CA 1
ATOM 634 C C . GLN A 1 89 ? 36.270 6.467 47.486 1.00 35.84 89 GLN A C 1
ATOM 636 O O . GLN A 1 89 ? 36.872 7.223 48.242 1.00 35.84 89 GLN A O 1
ATOM 641 N N . PRO A 1 90 ? 35.572 5.419 48.008 1.00 53.44 90 PRO A N 1
ATOM 642 C CA . PRO A 1 90 ? 34.120 5.113 47.978 1.00 53.44 90 PRO A CA 1
ATOM 643 C C . PRO A 1 90 ? 33.516 4.752 49.384 1.00 53.44 90 PRO A C 1
ATOM 645 O O . PRO A 1 90 ? 34.168 4.934 50.403 1.00 53.44 90 PRO A O 1
ATOM 648 N N . GLN A 1 91 ? 32.315 4.124 49.405 1.00 33.62 91 GLN A N 1
ATOM 649 C CA . GLN A 1 91 ? 31.669 3.359 50.516 1.00 33.62 91 GLN A CA 1
ATOM 650 C C . GLN A 1 91 ? 31.125 4.171 51.727 1.00 33.62 91 GLN A C 1
ATOM 652 O O . GLN A 1 91 ? 31.595 5.261 52.013 1.00 33.62 91 GLN A O 1
ATOM 657 N N . GLY A 1 92 ? 30.097 3.722 52.474 1.00 30.77 92 GLY A N 1
ATOM 658 C CA . GLY A 1 92 ? 29.228 2.535 52.332 1.00 30.77 92 GLY A CA 1
ATOM 659 C C . GLY A 1 92 ? 28.068 2.486 53.365 1.00 30.77 92 GLY A C 1
ATOM 660 O O . GLY A 1 92 ? 28.057 3.244 54.328 1.00 30.77 92 GLY A O 1
ATOM 661 N N . GLN A 1 93 ? 27.083 1.600 53.154 1.00 36.34 93 GLN A N 1
ATOM 662 C CA . GLN A 1 93 ? 25.987 1.232 54.095 1.00 36.34 93 GLN A CA 1
ATOM 663 C C . GLN A 1 93 ? 26.467 0.138 55.101 1.00 36.34 93 GLN A C 1
ATOM 665 O O . GLN A 1 93 ? 27.515 -0.438 54.791 1.00 36.34 93 GLN A O 1
ATOM 670 N N . PRO A 1 94 ? 25.780 -0.217 56.238 1.00 46.66 94 PRO A N 1
ATOM 671 C CA . PRO A 1 94 ? 24.339 -0.571 56.280 1.00 46.66 94 PRO A CA 1
ATOM 672 C C . PRO A 1 94 ? 23.507 -0.441 57.607 1.00 46.66 94 PRO A C 1
ATOM 674 O O . PRO A 1 94 ? 24.019 -0.344 58.712 1.00 46.66 94 PRO A O 1
ATOM 677 N N . THR A 1 95 ? 22.176 -0.520 57.435 1.00 34.28 95 THR A N 1
ATOM 678 C CA . THR A 1 95 ? 21.068 -1.085 58.270 1.00 34.28 95 THR A CA 1
ATOM 679 C C . THR A 1 95 ? 21.062 -1.228 59.819 1.00 34.28 95 THR A C 1
ATOM 681 O O . THR A 1 95 ? 21.954 -1.845 60.388 1.00 34.28 95 THR A O 1
ATOM 684 N N . GLN A 1 96 ? 19.839 -1.026 60.374 1.00 37.25 96 GLN A N 1
ATOM 685 C CA . GLN A 1 96 ? 19.181 -1.756 61.505 1.00 37.25 96 GLN A CA 1
ATOM 686 C C . GLN A 1 96 ? 19.596 -1.399 62.964 1.00 37.25 96 GLN A C 1
ATOM 688 O O . GLN A 1 96 ? 20.677 -0.872 63.170 1.00 37.25 96 GLN A O 1
ATOM 693 N N . GLN A 1 97 ? 18.784 -1.601 64.028 1.00 33.91 97 GLN A N 1
ATOM 694 C CA . GLN A 1 97 ? 17.487 -2.309 64.215 1.00 33.91 97 GLN A CA 1
ATOM 695 C C . GLN A 1 97 ? 16.723 -1.798 65.481 1.00 33.91 97 GLN A C 1
ATOM 697 O O . GLN A 1 97 ? 17.388 -1.551 66.477 1.00 33.91 97 GLN A O 1
ATOM 702 N N . GLN A 1 98 ? 15.368 -1.814 65.485 1.00 34.84 98 GLN A N 1
ATOM 703 C CA . GLN A 1 98 ? 14.463 -1.935 66.677 1.00 34.84 98 GLN A CA 1
ATOM 704 C C . GLN A 1 98 ? 14.518 -0.812 67.764 1.00 34.84 98 GLN A C 1
ATOM 706 O O . GLN A 1 98 ? 15.476 -0.060 67.828 1.00 34.84 98 GLN A O 1
ATOM 711 N N . GLN A 1 99 ? 13.540 -0.557 68.653 1.00 34.38 99 GLN A N 1
ATOM 712 C CA . GLN A 1 99 ? 12.165 -1.044 68.952 1.00 34.38 99 GLN A CA 1
ATOM 713 C C . GLN A 1 99 ? 11.394 0.143 69.656 1.00 34.38 99 GLN A C 1
ATOM 715 O O . GLN A 1 99 ? 11.964 1.225 69.738 1.00 34.38 99 GLN A O 1
ATOM 720 N N . GLN A 1 100 ? 10.147 0.130 70.176 1.00 36.16 100 GLN A N 1
ATOM 721 C CA . GLN A 1 100 ? 9.203 -0.951 70.523 1.00 36.16 100 GLN A CA 1
ATOM 722 C C . GLN A 1 100 ? 7.693 -0.633 70.274 1.00 36.16 100 GLN A C 1
ATOM 724 O O . GLN A 1 100 ? 7.214 -0.873 69.170 1.00 36.16 100 GLN A O 1
ATOM 729 N N . GLN A 1 101 ? 6.922 -0.190 71.289 1.00 35.94 101 GLN A N 1
ATOM 730 C CA . GLN A 1 101 ? 5.441 -0.141 71.348 1.00 35.94 101 GLN A CA 1
ATOM 731 C C . GLN A 1 101 ? 4.915 1.048 72.184 1.00 35.94 101 GLN A C 1
ATOM 733 O O . GLN A 1 101 ? 5.460 1.312 73.252 1.00 35.94 101 GLN A O 1
ATOM 738 N N . GLN A 1 102 ? 3.770 1.630 71.800 1.00 35.19 102 GLN A N 1
ATOM 739 C CA . GLN A 1 102 ? 2.637 1.896 72.712 1.00 35.19 102 GLN A CA 1
ATOM 740 C C . GLN A 1 102 ? 1.354 2.211 71.917 1.00 35.19 102 GLN A C 1
ATOM 742 O O . GLN A 1 102 ? 1.412 2.857 70.874 1.00 35.19 102 GLN A O 1
ATOM 747 N N . SER A 1 103 ? 0.202 1.768 72.429 1.00 36.59 103 SER A N 1
ATOM 748 C CA . SER A 1 103 ? -1.138 2.042 71.880 1.00 36.59 103 SER A CA 1
ATOM 749 C C . SER A 1 103 ? -1.983 2.767 72.928 1.00 36.59 103 SER A C 1
ATOM 751 O O . SER A 1 103 ? -1.837 2.484 74.119 1.00 36.59 103 SER A O 1
ATOM 753 N N . PRO A 1 104 ? -2.916 3.637 72.509 1.00 36.59 104 PRO A N 1
ATOM 754 C CA . PRO A 1 104 ? -4.321 3.296 72.760 1.00 36.59 104 PRO A CA 1
ATOM 755 C C . PRO A 1 104 ? -5.284 3.611 71.595 1.00 36.59 104 PRO A C 1
ATOM 757 O O . PRO A 1 104 ? -5.124 4.570 70.847 1.00 36.59 104 PRO A O 1
ATOM 760 N N . GLN A 1 105 ? -6.339 2.800 71.499 1.00 40.12 105 GLN A N 1
ATOM 761 C CA . GLN A 1 105 ? -7.594 3.093 70.787 1.00 40.12 105 GLN A CA 1
ATOM 762 C C . GLN A 1 105 ? -8.542 3.927 71.683 1.00 40.12 105 GLN A C 1
ATOM 764 O O . GLN A 1 105 ? -8.326 3.948 72.896 1.00 40.12 105 GLN A O 1
ATOM 769 N N . PRO A 1 106 ? -9.681 4.452 71.175 1.00 46.91 106 PRO A N 1
ATOM 770 C CA . PRO A 1 106 ? -10.053 4.735 69.780 1.00 46.91 106 PRO A CA 1
ATOM 771 C C . PRO A 1 106 ? -10.611 6.170 69.580 1.00 46.91 106 PRO A C 1
ATOM 773 O O . PRO A 1 106 ? -10.953 6.855 70.539 1.00 46.91 106 PRO A O 1
ATOM 776 N N . ASN A 1 107 ? -10.854 6.578 68.329 1.00 37.31 107 ASN A N 1
ATOM 777 C CA . ASN A 1 107 ? -11.909 7.556 68.017 1.00 37.31 107 ASN A CA 1
ATOM 778 C C . ASN A 1 107 ? -12.596 7.188 66.680 1.00 37.31 107 ASN A C 1
ATOM 780 O O . ASN A 1 107 ? -11.883 6.777 65.760 1.00 37.31 107 ASN A O 1
ATOM 784 N N . PRO A 1 108 ? -13.935 7.275 66.529 1.00 47.59 108 PRO A N 1
ATOM 785 C CA . PRO A 1 108 ? -14.606 6.790 65.321 1.00 47.59 108 PRO A CA 1
ATOM 786 C C . PRO A 1 108 ? -14.560 7.768 64.137 1.00 47.59 108 PRO A C 1
ATOM 788 O O . PRO A 1 108 ? -14.772 8.965 64.291 1.00 47.59 108 PRO A O 1
ATOM 791 N N . GLN A 1 109 ? -14.413 7.196 62.940 1.00 47.41 109 GLN A N 1
ATOM 792 C CA . GLN A 1 109 ? -15.054 7.642 61.694 1.00 47.41 109 GLN A CA 1
ATOM 793 C C . GLN A 1 109 ? -14.939 9.136 61.315 1.00 47.41 109 GLN A C 1
ATOM 795 O O . GLN A 1 109 ? -15.906 9.893 61.373 1.00 47.41 109 GLN A O 1
ATOM 800 N N . GLN A 1 110 ? -13.817 9.498 60.691 1.00 38.94 110 GLN A N 1
ATOM 801 C CA . GLN A 1 110 ? -13.902 10.255 59.437 1.00 38.94 110 GLN A CA 1
ATOM 802 C C . GLN A 1 110 ? -13.548 9.308 58.289 1.00 38.94 110 GLN A C 1
ATOM 804 O O . GLN A 1 110 ? -12.583 8.550 58.377 1.00 38.94 110 GLN A O 1
ATOM 809 N N . GLY A 1 111 ? -14.384 9.285 57.250 1.00 39.56 111 GLY A N 1
ATOM 810 C CA . GLY A 1 111 ? -14.239 8.342 56.147 1.00 39.56 111 GLY A CA 1
ATOM 811 C C . GLY A 1 111 ? -13.050 8.698 55.264 1.00 39.56 111 GLY A C 1
ATOM 812 O O . GLY A 1 111 ? -13.060 9.737 54.607 1.00 39.56 111 GLY A O 1
ATOM 813 N N . THR A 1 112 ? -12.057 7.81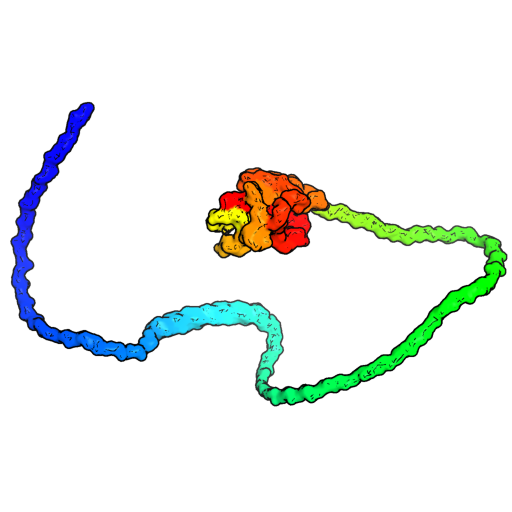4 55.194 1.00 40.91 112 THR A N 1
ATOM 814 C CA . THR A 1 112 ? -11.049 7.841 54.134 1.00 40.91 112 THR A CA 1
ATOM 815 C C . THR A 1 112 ? -11.740 7.629 52.791 1.00 40.91 112 THR A C 1
ATOM 817 O O . THR A 1 112 ? -12.098 6.506 52.435 1.00 40.91 112 THR A O 1
ATOM 820 N N . GLN A 1 113 ? -11.925 8.707 52.023 1.00 51.72 113 GLN A N 1
ATOM 821 C CA . GLN A 1 113 ? -12.243 8.577 50.603 1.00 51.72 113 GLN A CA 1
ATOM 822 C C . GLN A 1 113 ? -11.125 7.751 49.948 1.00 51.72 113 GLN A C 1
ATOM 824 O O . GLN A 1 113 ? -9.952 8.106 50.110 1.00 51.72 113 GLN A O 1
ATOM 829 N N . PRO A 1 114 ? -11.437 6.663 49.222 1.00 50.41 114 PRO A N 1
ATOM 830 C CA . PRO A 1 114 ? -10.431 5.969 48.438 1.00 50.41 114 PRO A CA 1
ATOM 831 C C . PRO A 1 114 ? -9.820 6.949 47.438 1.00 50.41 114 PRO A C 1
ATOM 833 O O . PRO A 1 114 ? -10.547 7.576 46.665 1.00 50.41 114 PRO A O 1
ATOM 836 N N . ASN A 1 115 ? -8.492 7.079 47.444 1.00 49.22 115 ASN A N 1
ATOM 837 C CA . ASN A 1 115 ? -7.794 7.772 46.368 1.00 49.22 115 ASN A CA 1
ATOM 838 C C . ASN A 1 115 ? -8.183 7.079 45.049 1.00 49.22 115 ASN A C 1
ATOM 840 O O . ASN A 1 115 ? -7.992 5.860 44.962 1.00 49.22 115 ASN A O 1
ATOM 844 N N . PRO A 1 116 ? -8.755 7.789 44.059 1.00 55.81 116 PRO A N 1
ATOM 845 C CA . PRO A 1 116 ? -9.304 7.146 42.877 1.00 55.81 116 PRO A CA 1
ATOM 846 C C . PRO A 1 116 ? -8.201 6.365 42.165 1.00 55.81 116 PRO A C 1
ATOM 848 O O . PRO A 1 116 ? -7.177 6.925 41.767 1.00 55.81 116 PRO A O 1
ATOM 851 N N . GLN A 1 117 ? -8.406 5.054 42.021 1.00 60.56 117 GLN A N 1
ATOM 852 C CA . GLN A 1 117 ? -7.555 4.240 41.163 1.00 60.56 117 GLN A CA 1
ATOM 853 C C . GLN A 1 117 ? -7.596 4.839 39.751 1.00 60.56 117 GLN A C 1
ATOM 855 O O . GLN A 1 117 ? -8.679 5.236 39.309 1.00 60.56 117 GLN A O 1
ATOM 860 N N . PRO A 1 118 ? -6.461 4.909 39.030 1.00 53.91 118 PRO A N 1
ATOM 861 C CA . PRO A 1 118 ? -6.475 5.358 37.647 1.00 53.91 118 PRO A CA 1
ATOM 862 C C . PRO A 1 118 ? -7.422 4.451 36.860 1.00 53.91 118 PRO A C 1
ATOM 864 O O . PRO A 1 118 ? -7.196 3.242 36.764 1.00 53.91 118 PRO A O 1
ATOM 867 N N . GLN A 1 119 ? -8.510 5.026 36.341 1.00 58.38 119 GLN A N 1
ATOM 868 C CA . GLN A 1 119 ? -9.420 4.287 35.474 1.00 58.38 119 GLN A CA 1
ATOM 869 C C . GLN A 1 119 ? -8.621 3.754 34.277 1.00 58.38 119 GLN A C 1
ATOM 871 O O . GLN A 1 119 ? -7.785 4.491 33.741 1.00 58.38 119 GLN A O 1
ATOM 876 N N . PRO A 1 120 ? -8.875 2.513 33.821 1.00 59.91 120 PRO A N 1
ATOM 877 C CA . PRO A 1 120 ? -8.404 2.077 32.517 1.00 59.91 120 PRO A CA 1
ATOM 878 C C . PRO A 1 120 ? -8.808 3.123 31.477 1.00 59.91 120 PRO A C 1
ATOM 880 O O . PRO A 1 120 ? -9.973 3.525 31.427 1.00 59.91 120 PRO A O 1
ATOM 883 N N . GLY A 1 121 ? -7.838 3.599 30.694 1.00 59.53 121 GLY A N 1
ATOM 884 C CA . GLY A 1 121 ? -8.108 4.567 29.635 1.00 59.53 121 GLY A CA 1
ATOM 885 C C . GLY A 1 121 ? -9.177 4.025 28.689 1.00 59.53 121 GLY A C 1
ATOM 886 O O . GLY A 1 121 ? -9.216 2.821 28.425 1.00 59.53 121 GLY A O 1
ATOM 887 N N . ALA A 1 122 ? -10.053 4.905 28.198 1.00 69.06 122 ALA A N 1
ATOM 888 C CA . ALA A 1 122 ? -11.066 4.514 27.225 1.00 69.06 122 ALA A CA 1
ATOM 889 C C . ALA A 1 122 ? -10.395 3.805 26.027 1.00 69.06 122 ALA A C 1
ATOM 891 O O . ALA A 1 122 ? -9.320 4.248 25.607 1.00 69.06 122 ALA A O 1
ATOM 892 N N . PRO A 1 123 ? -10.987 2.722 25.484 1.00 69.69 123 PRO A N 1
ATOM 893 C CA . PRO A 1 123 ? -10.423 2.029 24.333 1.00 69.69 123 PRO A CA 1
ATOM 894 C C . PRO A 1 123 ? -10.133 2.998 23.186 1.00 69.69 123 PRO A C 1
ATOM 896 O O . PRO A 1 123 ? -10.932 3.896 22.908 1.00 69.69 123 PRO A O 1
ATOM 899 N N . ALA A 1 124 ? -8.997 2.808 22.513 1.00 76.19 124 ALA A N 1
ATOM 900 C CA . ALA A 1 124 ? -8.698 3.560 21.302 1.00 76.19 124 ALA A CA 1
ATOM 901 C C . ALA A 1 124 ? -9.805 3.323 20.250 1.00 76.19 124 ALA A C 1
ATOM 903 O O . ALA A 1 124 ? -10.327 2.204 20.174 1.00 76.19 124 ALA A O 1
ATOM 904 N N . PRO A 1 125 ? -10.171 4.336 19.441 1.00 85.44 125 PRO A N 1
ATOM 905 C CA . PRO A 1 125 ? -11.110 4.152 18.341 1.00 85.44 125 PRO A CA 1
ATOM 906 C C . PRO A 1 125 ? -10.668 3.028 17.398 1.00 85.44 125 PRO A C 1
ATOM 908 O O . PRO A 1 125 ? -9.473 2.831 17.177 1.00 85.44 125 PRO A O 1
ATOM 911 N N . ALA A 1 126 ? -11.637 2.317 16.823 1.00 94.38 126 ALA A N 1
ATOM 912 C CA . ALA A 1 126 ? -11.358 1.351 15.768 1.00 94.38 126 ALA A CA 1
ATOM 913 C C . ALA A 1 126 ? -10.827 2.047 14.502 1.00 94.38 126 ALA A C 1
ATOM 915 O O . ALA A 1 126 ? -11.140 3.213 14.224 1.00 94.38 126 ALA A O 1
ATOM 916 N N . LEU A 1 127 ? -10.040 1.311 13.724 1.00 97.12 127 LEU A N 1
ATOM 917 C CA . LEU A 1 127 ? -9.620 1.721 12.396 1.00 97.12 127 LEU A CA 1
ATOM 918 C C . LEU A 1 127 ? -10.791 1.586 11.412 1.00 97.12 127 LEU A C 1
ATOM 920 O O . LEU A 1 127 ? -11.561 0.628 11.455 1.00 97.12 127 LEU A O 1
ATOM 924 N N . THR A 1 128 ? -10.913 2.556 10.517 1.00 97.62 128 THR A N 1
ATOM 925 C CA . THR A 1 128 ? -11.891 2.624 9.430 1.00 97.62 128 THR A CA 1
ATOM 926 C C . THR A 1 128 ? -11.201 3.180 8.181 1.00 97.62 128 THR A C 1
ATOM 928 O O . THR A 1 128 ? -10.093 3.714 8.263 1.00 97.62 128 THR A O 1
ATOM 931 N N . LYS A 1 129 ? -11.852 3.138 7.009 1.00 96.56 129 LYS A N 1
ATOM 932 C CA . LYS A 1 129 ? -11.286 3.722 5.772 1.00 96.56 129 LYS A CA 1
ATOM 933 C C . LYS A 1 129 ? -10.850 5.188 5.928 1.00 96.56 129 LYS A C 1
ATOM 935 O O . LYS A 1 129 ? -9.900 5.621 5.286 1.00 96.56 129 LYS A O 1
ATOM 940 N N . GLN A 1 130 ? -11.544 5.939 6.788 1.00 96.19 130 GLN A N 1
ATOM 941 C CA . GLN A 1 130 ? -11.375 7.384 6.958 1.00 96.19 130 GLN A CA 1
ATOM 942 C C . GLN A 1 130 ? -10.196 7.782 7.863 1.00 96.19 130 GLN A C 1
ATOM 944 O O . GLN A 1 130 ? -9.726 8.911 7.747 1.00 96.19 130 GLN A O 1
ATOM 949 N N . ASN A 1 131 ? -9.722 6.901 8.756 1.00 96.44 131 ASN A N 1
ATOM 950 C CA . ASN A 1 131 ? -8.532 7.149 9.590 1.00 96.44 131 ASN A CA 1
ATOM 951 C C . ASN A 1 131 ? -7.330 6.252 9.224 1.00 96.44 131 ASN A C 1
ATOM 953 O O . ASN A 1 131 ? -6.197 6.593 9.565 1.00 96.44 131 ASN A O 1
ATOM 957 N N . ALA A 1 132 ? -7.545 5.168 8.473 1.00 97.62 132 ALA A N 1
ATOM 958 C CA . ALA A 1 132 ? -6.479 4.330 7.940 1.00 97.62 132 ALA A CA 1
ATOM 959 C C . ALA A 1 132 ? -5.542 5.099 6.994 1.00 97.62 132 ALA A C 1
ATOM 961 O O . ALA A 1 132 ? -5.967 5.821 6.089 1.00 97.62 132 ALA A O 1
ATOM 962 N N . LYS A 1 133 ? -4.241 4.875 7.178 1.00 98.31 133 LYS A N 1
ATOM 963 C CA . LYS A 1 133 ? -3.151 5.385 6.345 1.00 98.31 133 LYS A CA 1
ATOM 964 C C . LYS A 1 133 ? -2.670 4.249 5.456 1.00 98.31 133 LYS A C 1
ATOM 966 O O . LYS A 1 133 ? -1.924 3.376 5.892 1.00 98.31 133 LYS A O 1
ATOM 971 N N . VAL A 1 134 ? -3.120 4.232 4.208 1.00 98.69 134 VAL A N 1
ATOM 972 C CA . VAL A 1 134 ? -2.706 3.209 3.247 1.00 98.69 134 VAL A CA 1
ATOM 973 C C . VAL A 1 134 ? -1.309 3.540 2.730 1.00 98.69 134 VAL A C 1
ATOM 975 O O . VAL A 1 134 ? -1.061 4.650 2.270 1.00 98.69 134 VAL A O 1
ATOM 978 N N . TYR A 1 135 ? -0.399 2.574 2.772 1.00 98.75 135 TYR A N 1
ATOM 979 C CA . TYR A 1 135 ? 0.904 2.655 2.119 1.00 98.75 135 TYR A CA 1
ATOM 980 C C . TYR A 1 135 ? 0.893 1.679 0.947 1.00 98.75 135 TYR A C 1
ATOM 982 O O . TYR A 1 135 ? 0.570 0.509 1.139 1.00 98.75 135 TYR A O 1
ATOM 990 N N . VAL A 1 136 ? 1.214 2.147 -0.259 1.00 98.75 136 VAL A N 1
ATOM 991 C CA . VAL A 1 136 ? 1.236 1.312 -1.467 1.00 98.75 136 VAL A CA 1
ATOM 992 C C . VAL A 1 136 ? 2.668 1.151 -1.950 1.00 98.75 136 VAL A C 1
ATOM 994 O O . VAL A 1 136 ? 3.336 2.134 -2.270 1.00 98.75 136 VAL A O 1
ATOM 997 N N . PHE A 1 137 ? 3.130 -0.092 -1.997 1.00 98.69 137 PHE A N 1
ATOM 998 C CA . PHE A 1 137 ? 4.506 -0.465 -2.284 1.00 98.69 137 PHE A CA 1
ATOM 999 C C . PHE A 1 137 ? 4.586 -1.410 -3.483 1.00 98.69 137 PHE A C 1
ATOM 1001 O O . PHE A 1 137 ? 3.827 -2.371 -3.582 1.00 98.69 137 PHE A O 1
ATOM 1008 N N . ASN A 1 138 ? 5.529 -1.159 -4.387 1.00 98.38 138 ASN A N 1
ATOM 1009 C CA . ASN A 1 138 ? 5.780 -1.987 -5.562 1.00 98.38 138 ASN A CA 1
ATOM 1010 C C . ASN A 1 138 ? 7.013 -2.873 -5.349 1.00 98.38 138 ASN A C 1
ATOM 1012 O O . ASN A 1 138 ? 8.138 -2.381 -5.427 1.00 98.38 138 ASN A O 1
ATOM 1016 N N . ASN A 1 139 ? 6.799 -4.162 -5.095 1.00 98.06 139 ASN A N 1
ATOM 1017 C CA . ASN A 1 139 ? 7.846 -5.189 -5.040 1.00 98.06 139 ASN A CA 1
ATOM 1018 C C . ASN A 1 139 ? 7.968 -5.947 -6.382 1.00 98.06 139 ASN A C 1
ATOM 1020 O O . ASN A 1 139 ? 8.838 -6.794 -6.525 1.00 98.06 139 ASN A O 1
ATOM 1024 N N . SER A 1 140 ? 7.117 -5.618 -7.364 1.00 96.56 140 SER A N 1
ATOM 1025 C CA . SER A 1 140 ? 7.089 -6.212 -8.705 1.00 96.56 140 SER A CA 1
ATOM 1026 C C . SER A 1 140 ? 8.116 -5.597 -9.664 1.00 96.56 140 SER A C 1
ATOM 1028 O O . SER A 1 140 ? 8.556 -4.455 -9.488 1.00 96.56 140 SER A O 1
ATOM 1030 N N . ALA A 1 141 ? 8.408 -6.296 -10.763 1.00 94.38 141 ALA A N 1
ATOM 1031 C CA . ALA A 1 141 ? 9.213 -5.751 -11.861 1.00 94.38 141 ALA A CA 1
ATOM 1032 C C . ALA A 1 141 ? 8.498 -4.640 -12.669 1.00 94.38 141 ALA A C 1
ATOM 1034 O O . ALA A 1 141 ? 9.123 -3.967 -13.493 1.00 94.38 141 ALA A O 1
ATOM 1035 N N . ASN A 1 142 ? 7.193 -4.429 -12.457 1.00 95.19 142 ASN A N 1
ATOM 1036 C CA . ASN A 1 142 ? 6.365 -3.536 -13.267 1.00 95.19 142 ASN A CA 1
ATOM 1037 C C . ASN A 1 142 ? 6.506 -2.069 -12.806 1.00 95.19 142 ASN A C 1
ATOM 1039 O O . ASN A 1 142 ? 6.101 -1.732 -11.688 1.00 95.19 142 ASN A O 1
ATOM 1043 N N . PRO A 1 143 ? 7.049 -1.152 -13.632 1.00 93.75 143 PRO A N 1
ATOM 1044 C CA . PRO A 1 143 ? 7.244 0.239 -13.233 1.00 93.75 143 PRO A CA 1
ATOM 1045 C C . PRO A 1 143 ? 5.905 0.976 -13.084 1.00 93.75 143 PRO A C 1
ATOM 1047 O O . PRO A 1 143 ? 4.983 0.794 -13.875 1.00 93.75 143 PRO A O 1
ATOM 1050 N N . GLY A 1 144 ? 5.802 1.846 -12.076 1.00 95.75 144 GLY A N 1
ATOM 1051 C CA . GLY A 1 144 ? 4.618 2.685 -11.845 1.00 95.75 144 GLY A CA 1
ATOM 1052 C C . GLY A 1 144 ? 3.428 1.995 -11.163 1.00 95.75 144 GLY A C 1
ATOM 1053 O O . GLY A 1 144 ? 2.499 2.691 -10.757 1.00 95.75 144 GLY A O 1
ATOM 1054 N N . LEU A 1 145 ? 3.457 0.671 -10.962 1.00 97.12 145 LEU A N 1
ATOM 1055 C CA . LEU A 1 145 ? 2.313 -0.118 -10.477 1.00 97.12 145 LEU A CA 1
ATOM 1056 C C . LEU A 1 145 ? 1.742 0.364 -9.123 1.00 97.12 145 LEU A C 1
ATOM 1058 O O . LEU A 1 145 ? 0.520 0.416 -8.948 1.00 97.12 145 LEU A O 1
ATOM 1062 N N . ALA A 1 146 ? 2.607 0.785 -8.190 1.00 98.19 146 ALA A N 1
ATOM 1063 C CA . ALA A 1 146 ? 2.177 1.375 -6.917 1.00 98.19 146 ALA A CA 1
ATOM 1064 C C . ALA A 1 146 ? 1.549 2.768 -7.070 1.00 98.19 146 ALA A C 1
ATOM 1066 O O . ALA A 1 146 ? 0.636 3.093 -6.318 1.00 98.19 146 ALA A O 1
ATOM 1067 N N . GLY A 1 147 ? 1.975 3.562 -8.059 1.00 98.06 147 GLY A N 1
ATOM 1068 C CA . GLY A 1 147 ? 1.362 4.855 -8.375 1.00 98.06 147 GLY A CA 1
ATOM 1069 C C . GLY A 1 147 ? -0.073 4.677 -8.868 1.00 98.06 147 GLY A C 1
ATOM 1070 O O . GLY A 1 147 ? -1.002 5.190 -8.254 1.00 98.06 147 GLY A O 1
ATOM 1071 N N . THR A 1 148 ? -0.272 3.836 -9.888 1.00 97.56 148 THR A N 1
ATOM 1072 C CA . THR A 1 148 ? -1.606 3.522 -10.431 1.00 97.56 148 THR A CA 1
ATOM 1073 C C . THR A 1 148 ? -2.539 2.922 -9.374 1.00 97.56 148 THR A C 1
ATOM 1075 O O . THR A 1 148 ? -3.719 3.265 -9.307 1.00 97.56 148 THR A O 1
ATOM 1078 N N . THR A 1 149 ? -2.020 2.054 -8.500 1.00 98.31 149 THR A N 1
ATOM 1079 C CA . THR A 1 149 ? -2.799 1.505 -7.379 1.00 98.31 149 THR A CA 1
ATOM 1080 C C . THR A 1 149 ? -3.119 2.572 -6.325 1.00 98.31 149 THR A C 1
ATOM 1082 O O . THR A 1 149 ? -4.244 2.625 -5.834 1.00 98.31 149 THR A O 1
ATOM 1085 N N . ALA A 1 150 ? -2.189 3.475 -6.011 1.00 98.44 150 ALA A N 1
ATOM 1086 C CA . ALA A 1 150 ? -2.446 4.605 -5.121 1.00 98.44 150 ALA A CA 1
ATOM 1087 C C . ALA A 1 150 ? -3.477 5.593 -5.693 1.00 98.44 150 ALA A C 1
ATOM 1089 O O . ALA A 1 150 ? -4.287 6.131 -4.941 1.00 98.44 150 ALA A O 1
ATOM 1090 N N . ASP A 1 151 ? -3.498 5.814 -7.010 1.00 98.31 151 ASP A N 1
ATOM 1091 C CA . ASP A 1 151 ? -4.555 6.575 -7.683 1.00 98.31 151 ASP A CA 1
ATOM 1092 C C . ASP A 1 151 ? -5.920 5.882 -7.592 1.00 98.31 151 ASP A C 1
ATOM 1094 O O . ASP A 1 151 ? -6.921 6.560 -7.362 1.00 98.31 151 ASP A O 1
ATOM 1098 N N . LYS A 1 152 ? -5.966 4.545 -7.682 1.00 98.00 152 LYS A N 1
ATOM 1099 C CA . LYS A 1 152 ? -7.197 3.758 -7.497 1.00 98.00 152 LYS A CA 1
ATOM 1100 C C . LYS A 1 152 ? -7.759 3.845 -6.072 1.00 98.00 152 LYS A C 1
ATOM 1102 O O . LYS A 1 152 ? -8.974 3.906 -5.922 1.00 98.00 152 LYS A O 1
ATOM 1107 N N . LEU A 1 153 ? -6.903 3.836 -5.046 1.00 98.25 153 LEU A N 1
ATOM 1108 C CA . LEU A 1 153 ? -7.320 3.828 -3.632 1.00 98.25 153 LEU A CA 1
ATOM 1109 C C . LEU A 1 153 ? -7.600 5.232 -3.060 1.00 98.25 153 LEU A C 1
ATOM 1111 O O . LEU A 1 153 ? -8.404 5.372 -2.140 1.00 98.25 153 LEU A O 1
ATOM 1115 N N . ALA A 1 154 ? -6.979 6.282 -3.608 1.00 97.56 154 ALA A N 1
ATOM 1116 C CA . ALA A 1 154 ? -7.109 7.663 -3.124 1.00 97.56 154 ALA A CA 1
ATOM 1117 C C . ALA A 1 154 ? -8.543 8.252 -3.013 1.00 97.56 154 ALA A C 1
ATOM 1119 O O . ALA A 1 154 ? -8.707 9.176 -2.216 1.00 97.56 154 ALA A O 1
ATOM 1120 N N . PRO A 1 155 ? -9.580 7.794 -3.751 1.00 97.81 155 PRO A N 1
ATOM 1121 C CA . PRO A 1 155 ? -10.956 8.267 -3.552 1.00 97.81 155 PRO A CA 1
ATOM 1122 C C . PRO A 1 155 ? -11.620 7.783 -2.251 1.00 97.81 155 PRO A C 1
ATOM 1124 O O . PRO A 1 155 ? -12.539 8.440 -1.769 1.00 97.81 155 PRO A O 1
ATOM 1127 N N . GLU A 1 156 ? -11.184 6.647 -1.694 1.00 97.25 156 GLU A N 1
ATOM 1128 C CA . GLU A 1 156 ? -11.754 6.046 -0.472 1.00 97.25 156 GLU A CA 1
ATOM 1129 C C . GLU A 1 156 ? -10.803 6.081 0.735 1.00 97.25 156 GLU A C 1
ATOM 1131 O O . GLU A 1 156 ? -11.270 6.011 1.873 1.00 97.25 156 GLU A O 1
ATOM 1136 N N . TYR A 1 157 ? -9.490 6.183 0.503 1.00 97.81 157 TYR A N 1
ATOM 1137 C CA . TYR A 1 157 ? -8.453 5.977 1.517 1.00 97.81 157 TYR A CA 1
ATOM 1138 C C . TYR A 1 157 ? -7.390 7.081 1.522 1.00 97.81 157 TYR A C 1
ATOM 1140 O O . TYR A 1 157 ? -6.979 7.591 0.477 1.00 97.81 157 TYR A O 1
ATOM 1148 N N . SER A 1 158 ? -6.849 7.384 2.706 1.00 97.88 158 SER A N 1
ATOM 1149 C CA . SER A 1 158 ? -5.697 8.280 2.852 1.00 97.88 158 SER A CA 1
ATOM 1150 C C . SER A 1 158 ? -4.401 7.554 2.471 1.00 97.88 158 SER A C 1
ATOM 1152 O O . SER A 1 158 ? -3.819 6.835 3.286 1.00 97.88 158 SER A O 1
ATOM 1154 N N . VAL A 1 159 ? -3.950 7.698 1.219 1.00 98.25 159 VAL A N 1
ATOM 1155 C CA . VAL A 1 159 ? -2.722 7.038 0.736 1.00 98.25 159 VAL A CA 1
ATOM 1156 C C . VAL A 1 159 ? -1.478 7.841 1.137 1.00 98.25 159 VAL A C 1
ATOM 1158 O O . VAL A 1 159 ? -1.097 8.811 0.482 1.00 98.25 159 VAL A O 1
ATOM 1161 N N . ALA A 1 160 ? -0.840 7.426 2.230 1.00 98.00 160 ALA A N 1
ATOM 1162 C CA . ALA A 1 160 ? 0.165 8.184 2.971 1.00 98.00 160 ALA A CA 1
ATOM 1163 C C . ALA A 1 160 ? 1.521 8.340 2.259 1.00 98.00 160 ALA A C 1
ATOM 1165 O O . ALA A 1 160 ? 2.227 9.311 2.519 1.00 98.00 160 ALA A O 1
ATOM 1166 N N . ASN A 1 161 ? 1.891 7.416 1.366 1.00 97.44 161 ASN A N 1
ATOM 1167 C CA . ASN A 1 161 ? 3.142 7.472 0.594 1.00 97.44 161 ASN A CA 1
ATOM 1168 C C . ASN A 1 161 ? 2.941 7.844 -0.888 1.00 97.44 161 ASN A C 1
ATOM 1170 O O . ASN A 1 161 ? 3.846 7.635 -1.698 1.00 97.44 161 ASN A O 1
ATOM 1174 N N . LYS A 1 162 ? 1.766 8.373 -1.261 1.00 96.88 162 LYS A N 1
ATOM 1175 C CA . LYS A 1 162 ? 1.463 8.750 -2.648 1.00 96.88 162 LYS A CA 1
ATOM 1176 C C . LYS A 1 162 ? 2.447 9.809 -3.158 1.00 96.88 162 LYS A C 1
ATOM 1178 O 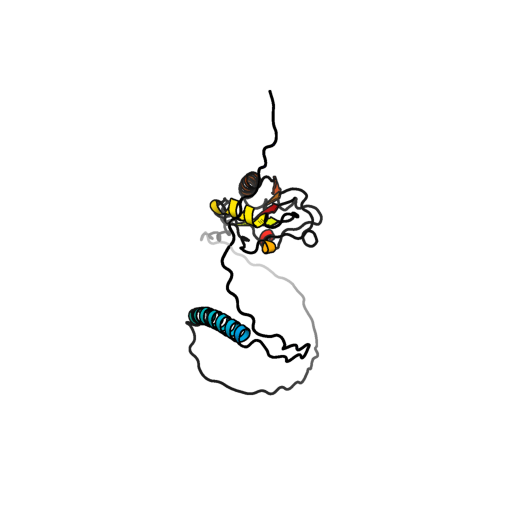O . LYS A 1 162 ? 2.609 10.863 -2.548 1.00 96.88 162 LYS A O 1
ATOM 1183 N N . SER A 1 163 ? 3.066 9.538 -4.305 1.00 95.56 163 SER A N 1
ATOM 1184 C CA . SER A 1 163 ? 4.120 10.365 -4.897 1.00 95.56 163 SER A CA 1
ATOM 1185 C C . SER A 1 163 ? 3.912 10.548 -6.398 1.00 95.56 163 SER A C 1
ATOM 1187 O O . SER A 1 163 ? 3.410 9.653 -7.075 1.00 95.56 163 SER A O 1
ATOM 1189 N N . ALA A 1 164 ? 4.340 11.698 -6.926 1.00 92.88 164 ALA A N 1
ATOM 1190 C CA . ALA A 1 164 ? 4.422 11.929 -8.368 1.00 92.88 164 ALA A CA 1
ATOM 1191 C C . ALA A 1 164 ? 5.631 11.214 -9.008 1.00 92.88 164 ALA A C 1
ATOM 1193 O O . ALA A 1 164 ? 5.582 10.876 -10.190 1.00 92.88 164 ALA A O 1
ATOM 1194 N N . ASP A 1 165 ? 6.693 10.935 -8.239 1.00 94.88 165 ASP A N 1
ATOM 1195 C CA . ASP A 1 165 ? 7.733 9.988 -8.650 1.00 94.88 165 ASP A CA 1
ATOM 1196 C C . ASP A 1 165 ? 7.418 8.609 -8.067 1.00 94.88 165 ASP A C 1
ATOM 1198 O O . ASP A 1 165 ? 7.746 8.299 -6.921 1.00 94.88 165 ASP A O 1
ATOM 1202 N N . SER A 1 166 ? 6.801 7.758 -8.888 1.00 89.88 166 SER A N 1
ATOM 1203 C CA . SER A 1 166 ? 6.468 6.376 -8.520 1.00 89.88 166 SER A CA 1
ATOM 1204 C C . SER A 1 166 ? 7.663 5.541 -8.031 1.00 89.88 166 SER A C 1
ATOM 1206 O O . SER A 1 166 ? 7.455 4.552 -7.330 1.00 89.88 166 SER A O 1
ATOM 1208 N N . LYS A 1 167 ? 8.916 5.937 -8.315 1.00 93.75 167 LYS A N 1
ATOM 1209 C CA . LYS A 1 167 ? 10.110 5.249 -7.795 1.00 93.75 167 LYS A CA 1
ATOM 1210 C C . LYS A 1 167 ? 10.221 5.327 -6.276 1.00 93.75 167 LYS A C 1
ATOM 1212 O O . LYS A 1 167 ? 10.739 4.390 -5.676 1.00 93.75 167 LYS A O 1
ATOM 1217 N N . THR A 1 168 ? 9.702 6.383 -5.640 1.00 95.19 168 THR A N 1
ATOM 1218 C CA . THR A 1 168 ? 9.674 6.493 -4.168 1.00 95.19 168 THR A CA 1
ATOM 1219 C C . THR A 1 168 ? 8.640 5.562 -3.526 1.00 95.19 168 THR A C 1
ATOM 1221 O O . THR A 1 168 ? 8.539 5.513 -2.305 1.00 95.19 168 THR A O 1
ATOM 1224 N N . MET A 1 169 ? 7.861 4.842 -4.340 1.00 97.62 169 MET A N 1
ATOM 1225 C CA . MET A 1 169 ? 6.878 3.840 -3.924 1.00 97.62 169 MET A CA 1
ATOM 1226 C C . MET A 1 169 ? 7.337 2.409 -4.261 1.00 97.62 169 MET A C 1
ATOM 1228 O O . MET A 1 169 ? 6.594 1.456 -4.034 1.00 97.62 169 MET A O 1
ATOM 1232 N N . ASN A 1 170 ? 8.548 2.227 -4.800 1.00 97.62 170 ASN A N 1
ATOM 1233 C CA . ASN A 1 170 ? 9.140 0.903 -4.994 1.00 97.62 170 ASN A CA 1
ATOM 1234 C C . ASN A 1 170 ? 9.681 0.336 -3.671 1.00 97.62 170 ASN A C 1
ATOM 1236 O O . ASN A 1 170 ? 10.138 1.073 -2.799 1.00 97.62 170 ASN A O 1
ATOM 1240 N N . LEU A 1 171 ? 9.678 -0.991 -3.562 1.00 97.75 171 LEU A N 1
ATOM 1241 C CA . LEU A 1 171 ? 10.136 -1.769 -2.416 1.00 97.75 171 LEU A CA 1
ATOM 1242 C C . LEU A 1 171 ? 11.184 -2.790 -2.898 1.00 97.75 171 LEU A C 1
ATOM 1244 O O . LEU A 1 171 ? 10.821 -3.927 -3.199 1.00 97.75 171 LEU A O 1
ATOM 1248 N N . PRO A 1 172 ? 12.466 -2.394 -3.050 1.00 95.94 172 PRO A N 1
ATOM 1249 C CA . PRO A 1 172 ? 13.481 -3.239 -3.679 1.00 95.94 172 PRO A CA 1
ATOM 1250 C C . PRO A 1 172 ? 13.725 -4.552 -2.927 1.00 95.94 172 PRO A C 1
ATOM 1252 O O . PRO A 1 172 ? 14.069 -4.540 -1.741 1.00 95.94 172 PRO A O 1
ATOM 1255 N N . GLU A 1 173 ? 13.623 -5.679 -3.634 1.00 95.81 173 GLU A N 1
ATOM 1256 C CA . GLU A 1 173 ? 13.815 -7.029 -3.083 1.00 95.81 173 GLU A CA 1
ATOM 1257 C C . GLU A 1 173 ? 15.156 -7.191 -2.354 1.00 95.81 173 GLU A C 1
ATOM 1259 O O . GLU A 1 173 ? 15.245 -7.854 -1.324 1.00 95.81 173 GLU A O 1
ATOM 1264 N N . GLN A 1 174 ? 16.205 -6.526 -2.848 1.00 95.62 174 GLN A N 1
ATOM 1265 C CA . GLN A 1 174 ? 17.567 -6.603 -2.309 1.00 95.62 174 GLN A CA 1
ATOM 1266 C C . GLN A 1 174 ? 17.714 -5.911 -0.941 1.00 95.62 174 GLN A C 1
ATOM 1268 O O . GLN A 1 174 ? 18.766 -6.004 -0.314 1.00 95.62 174 GLN A O 1
ATOM 1273 N N . THR A 1 175 ? 16.694 -5.174 -0.491 1.00 96.81 175 THR A N 1
ATOM 1274 C CA . THR A 1 175 ? 16.659 -4.457 0.799 1.00 96.81 175 THR A CA 1
ATOM 1275 C C . THR A 1 175 ? 15.487 -4.902 1.674 1.00 96.81 175 THR A C 1
ATOM 1277 O O . THR A 1 175 ? 15.631 -4.978 2.891 1.00 96.81 175 THR A O 1
ATOM 1280 N N . PHE A 1 176 ? 14.342 -5.218 1.065 1.00 97.38 176 PHE A N 1
ATOM 1281 C CA . PHE A 1 176 ? 13.085 -5.509 1.760 1.00 97.38 176 PHE A CA 1
ATOM 1282 C C . PHE A 1 176 ? 12.580 -6.945 1.572 1.00 97.38 176 PHE A C 1
ATOM 1284 O O . PHE A 1 176 ? 11.540 -7.289 2.128 1.00 97.38 176 PHE A O 1
ATOM 1291 N N . GLY A 1 177 ? 13.314 -7.787 0.842 1.00 97.31 177 GLY A N 1
ATOM 1292 C CA . GLY A 1 177 ? 12.943 -9.166 0.533 1.00 97.31 177 GLY A CA 1
ATOM 1293 C C . GLY A 1 177 ? 11.846 -9.293 -0.527 1.00 97.31 177 GLY A C 1
ATOM 1294 O O . GLY A 1 177 ? 11.345 -8.306 -1.070 1.00 97.31 177 GLY A O 1
ATOM 1295 N N . ILE A 1 178 ? 11.506 -10.543 -0.834 1.00 96.88 178 ILE A N 1
ATOM 1296 C CA . ILE A 1 178 ? 10.537 -10.912 -1.871 1.00 96.88 178 ILE A CA 1
ATOM 1297 C C . ILE A 1 178 ? 9.189 -11.207 -1.211 1.00 96.88 178 ILE A C 1
ATOM 1299 O O . ILE A 1 178 ? 9.105 -12.020 -0.287 1.00 96.88 178 ILE A O 1
ATOM 1303 N N . PHE A 1 179 ? 8.129 -10.581 -1.713 1.00 97.69 179 PHE A N 1
ATOM 1304 C CA . PHE A 1 179 ? 6.747 -10.868 -1.351 1.00 97.69 179 PHE A CA 1
ATOM 1305 C C . PHE A 1 179 ? 6.117 -11.692 -2.489 1.00 97.69 179 PHE A C 1
ATOM 1307 O O . PHE A 1 179 ? 5.929 -11.165 -3.582 1.00 97.69 179 PHE A O 1
ATOM 1314 N N . PRO A 1 180 ? 5.814 -12.990 -2.282 1.00 96.25 180 PRO A N 1
ATOM 1315 C CA . PRO A 1 180 ? 5.473 -13.910 -3.376 1.00 96.25 180 PRO A CA 1
ATOM 1316 C C . PRO A 1 180 ? 4.055 -13.726 -3.940 1.00 96.25 180 PRO A C 1
ATOM 1318 O O . PRO A 1 180 ? 3.723 -14.309 -4.968 1.00 96.25 180 PRO A O 1
ATOM 1321 N N . GLU A 1 181 ? 3.210 -12.947 -3.267 1.00 97.69 181 GLU A N 1
ATOM 1322 C CA . GLU A 1 181 ? 1.847 -12.623 -3.684 1.00 97.69 181 GLU A CA 1
ATOM 1323 C C . GLU A 1 181 ? 1.482 -11.207 -3.219 1.00 97.69 181 GLU A C 1
ATOM 1325 O O . GLU A 1 181 ? 1.980 -10.732 -2.190 1.00 97.69 181 GLU A O 1
ATOM 1330 N N . THR A 1 182 ? 0.588 -10.536 -3.950 1.00 98.62 182 THR A N 1
ATOM 1331 C CA . THR A 1 182 ? 0.103 -9.205 -3.566 1.00 98.62 182 THR A CA 1
ATOM 1332 C C . THR A 1 182 ? -0.626 -9.286 -2.227 1.00 98.62 182 THR A C 1
ATOM 1334 O O . THR A 1 182 ? -1.680 -9.912 -2.113 1.00 98.62 182 THR A O 1
ATOM 1337 N N . THR A 1 183 ? -0.053 -8.655 -1.203 1.00 98.81 183 THR A N 1
ATOM 1338 C CA . THR A 1 183 ? -0.474 -8.807 0.194 1.00 98.81 183 THR A CA 1
ATOM 1339 C C . THR A 1 183 ? -0.733 -7.448 0.834 1.00 98.81 183 THR A C 1
ATOM 1341 O O . THR A 1 183 ? 0.033 -6.505 0.644 1.00 98.81 183 THR A O 1
ATOM 1344 N N . VAL A 1 184 ? -1.800 -7.347 1.623 1.00 98.81 184 VAL A N 1
ATOM 1345 C CA . VAL A 1 184 ? -2.163 -6.161 2.401 1.00 98.81 184 VAL A CA 1
ATOM 1346 C C . VAL A 1 184 ? -1.947 -6.455 3.881 1.00 98.81 184 VAL A C 1
ATOM 1348 O O . VAL A 1 184 ? -2.704 -7.212 4.489 1.00 98.81 184 VAL A O 1
ATOM 1351 N N . PHE A 1 185 ? -0.898 -5.870 4.458 1.00 98.75 185 PHE A N 1
ATOM 1352 C CA . PHE A 1 185 ? -0.523 -6.099 5.852 1.00 98.75 185 PHE A CA 1
ATOM 1353 C C . PHE A 1 185 ? -1.165 -5.100 6.817 1.00 98.75 185 PHE A C 1
ATOM 1355 O O . PHE A 1 185 ? -1.204 -3.899 6.537 1.00 98.75 185 PHE A O 1
ATOM 1362 N N . PHE A 1 186 ? -1.600 -5.591 7.979 1.00 98.50 186 PHE A N 1
ATOM 1363 C CA . PHE A 1 186 ? -2.192 -4.800 9.066 1.00 98.50 186 PHE A CA 1
ATOM 1364 C C . PHE A 1 186 ? -1.666 -5.218 10.449 1.00 98.50 186 PHE A C 1
ATOM 1366 O O . PHE A 1 186 ? -1.186 -6.339 10.626 1.00 98.50 186 PHE A O 1
ATOM 1373 N N . ASP A 1 187 ? -1.763 -4.332 11.444 1.00 97.44 187 ASP A N 1
ATOM 1374 C CA . ASP A 1 187 ? -1.480 -4.668 12.847 1.00 97.44 187 ASP A CA 1
ATOM 1375 C C . ASP A 1 187 ? -2.704 -5.368 13.482 1.00 97.44 187 ASP A C 1
ATOM 1377 O O . ASP A 1 187 ? -3.730 -4.714 13.686 1.00 97.44 187 ASP A O 1
ATOM 1381 N N . PRO A 1 188 ? -2.641 -6.671 13.829 1.00 96.38 188 PRO A N 1
ATOM 1382 C CA . PRO A 1 188 ? -3.759 -7.376 14.461 1.00 96.38 188 PRO A CA 1
ATOM 1383 C C . PRO A 1 188 ? -4.045 -6.909 15.899 1.00 96.38 188 PRO A C 1
ATOM 1385 O O . PRO A 1 188 ? -5.035 -7.336 16.488 1.00 96.38 188 PRO A O 1
ATOM 1388 N N . GLN A 1 189 ? -3.209 -6.045 16.491 1.00 95.50 189 GLN A N 1
ATOM 1389 C CA . GLN A 1 189 ? -3.510 -5.382 17.766 1.00 95.50 189 GLN A CA 1
ATOM 1390 C C . GLN A 1 189 ? -4.452 -4.175 17.607 1.00 95.50 189 GLN A C 1
ATOM 1392 O O . GLN A 1 189 ? -4.883 -3.604 18.611 1.00 95.50 189 GLN A O 1
ATOM 1397 N N . VAL A 1 190 ? -4.770 -3.769 16.373 1.00 96.00 190 VAL A N 1
ATOM 1398 C CA . VAL A 1 190 ? -5.590 -2.590 16.070 1.00 96.00 190 VAL A CA 1
ATOM 1399 C C . VAL A 1 190 ? -6.985 -3.026 15.624 1.00 96.00 190 VAL A C 1
ATOM 1401 O O . VAL A 1 190 ? -7.175 -3.609 14.560 1.00 96.00 190 VAL A O 1
ATOM 1404 N N . SER A 1 191 ? -7.982 -2.722 16.459 1.00 96.44 191 SER A N 1
ATOM 1405 C CA . SER A 1 191 ? -9.392 -3.055 16.216 1.00 96.44 191 SER A CA 1
ATOM 1406 C C . SER A 1 191 ? -9.873 -2.529 14.857 1.00 96.44 191 SER A C 1
ATOM 1408 O O . SER A 1 191 ? -9.731 -1.338 14.587 1.00 96.44 191 SER A O 1
ATOM 1410 N N . GLY A 1 192 ? -10.439 -3.398 14.013 1.00 97.12 192 GLY A N 1
ATOM 1411 C CA . GLY A 1 192 ? -10.961 -3.060 12.681 1.00 97.12 192 GLY A CA 1
ATOM 1412 C C . GLY A 1 192 ? -9.918 -2.980 11.559 1.00 97.12 192 GLY A C 1
ATOM 1413 O O . GLY A 1 192 ? -10.294 -2.851 10.393 1.00 97.12 192 GLY A O 1
ATOM 1414 N N . ALA A 1 193 ? -8.616 -3.076 11.859 1.00 98.19 193 ALA A N 1
ATOM 1415 C CA . ALA A 1 193 ? -7.572 -3.022 10.832 1.00 98.19 193 ALA A CA 1
ATOM 1416 C C . ALA A 1 193 ? -7.601 -4.240 9.886 1.00 98.19 193 ALA A C 1
ATOM 1418 O O . ALA A 1 193 ? -7.251 -4.114 8.714 1.00 98.19 193 ALA A O 1
ATOM 1419 N N . ASP A 1 194 ? -8.084 -5.384 10.372 1.00 98.38 194 ASP A N 1
ATOM 1420 C CA . ASP A 1 194 ? -8.355 -6.599 9.602 1.00 98.38 194 ASP A CA 1
ATOM 1421 C C . ASP A 1 194 ? -9.445 -6.379 8.541 1.00 98.38 194 ASP A C 1
ATOM 1423 O O . ASP A 1 194 ? -9.246 -6.708 7.370 1.00 98.38 194 ASP A O 1
ATOM 1427 N N . GLN A 1 195 ? -10.565 -5.751 8.919 1.00 98.50 195 GLN A N 1
ATOM 1428 C CA . GLN A 1 195 ? -11.655 -5.427 7.999 1.00 98.50 195 GLN A CA 1
ATOM 1429 C C . GLN A 1 195 ? -11.185 -4.440 6.924 1.00 98.50 195 GLN A C 1
ATOM 1431 O O . GLN A 1 195 ? -11.391 -4.680 5.734 1.00 98.50 195 GLN A O 1
ATOM 1436 N N . VAL A 1 196 ? -10.511 -3.357 7.328 1.00 98.69 196 VAL A N 1
ATOM 1437 C CA . VAL A 1 196 ? -9.999 -2.349 6.386 1.00 98.69 196 VAL A CA 1
ATOM 1438 C C . VAL A 1 196 ? -8.981 -2.969 5.420 1.00 98.69 196 VAL A C 1
ATOM 1440 O O . VAL A 1 196 ? -9.035 -2.697 4.219 1.00 98.69 196 VAL A O 1
ATOM 1443 N N . ALA A 1 197 ? -8.090 -3.841 5.905 1.00 98.75 197 ALA A N 1
ATOM 1444 C CA . ALA A 1 197 ? -7.147 -4.564 5.057 1.00 98.75 197 ALA A CA 1
ATOM 1445 C C . ALA A 1 197 ? -7.841 -5.526 4.085 1.00 98.75 197 ALA A C 1
ATOM 1447 O O . ALA A 1 197 ? -7.432 -5.598 2.929 1.00 98.75 197 ALA A O 1
ATOM 1448 N N . ALA A 1 198 ? -8.894 -6.231 4.512 1.00 98.75 198 ALA A N 1
ATOM 1449 C CA . ALA A 1 198 ? -9.665 -7.126 3.650 1.00 98.75 198 ALA A CA 1
ATOM 1450 C C . ALA A 1 198 ? -10.375 -6.372 2.511 1.00 98.75 198 ALA A C 1
ATOM 1452 O O . ALA A 1 198 ? -10.350 -6.827 1.367 1.00 98.75 198 ALA A O 1
ATOM 1453 N N . GLU A 1 199 ? -10.947 -5.196 2.786 1.00 98.62 199 GLU A N 1
ATOM 1454 C CA . GLU A 1 199 ? -11.536 -4.338 1.749 1.00 98.62 199 GLU A CA 1
ATOM 1455 C C . GLU A 1 199 ? -10.477 -3.824 0.761 1.00 98.62 199 GLU A C 1
ATOM 1457 O O . GLU A 1 199 ? -10.669 -3.908 -0.453 1.00 98.62 199 GLU A O 1
ATOM 1462 N N . VAL A 1 200 ? -9.325 -3.349 1.252 1.00 98.81 200 VAL A N 1
ATOM 1463 C CA . VAL A 1 200 ? -8.218 -2.916 0.381 1.00 98.81 200 VAL A CA 1
ATOM 1464 C C . VAL A 1 200 ? -7.677 -4.094 -0.441 1.00 98.81 200 VAL A C 1
ATOM 1466 O O . VAL A 1 200 ? -7.438 -3.935 -1.637 1.00 98.81 200 VAL A O 1
ATOM 1469 N N . ALA A 1 201 ? -7.552 -5.289 0.145 1.00 98.75 201 ALA A N 1
ATOM 1470 C CA . ALA A 1 201 ? -7.115 -6.508 -0.539 1.00 98.75 201 ALA A CA 1
ATOM 1471 C C . ALA A 1 201 ? -8.039 -6.877 -1.712 1.00 98.75 201 ALA A C 1
ATOM 1473 O O . ALA A 1 201 ? -7.555 -7.131 -2.817 1.00 98.75 201 ALA A O 1
ATOM 1474 N N . GLN A 1 202 ? -9.361 -6.800 -1.516 1.00 98.50 202 GLN A N 1
ATOM 1475 C CA . GLN A 1 202 ? -10.346 -6.967 -2.592 1.00 98.50 202 GLN A CA 1
ATOM 1476 C C . GLN A 1 202 ? -10.172 -5.921 -3.704 1.00 98.50 202 GLN A C 1
ATOM 1478 O O . GLN A 1 202 ? -10.281 -6.255 -4.884 1.00 98.50 202 GLN A O 1
ATOM 1483 N N . GLN A 1 203 ? -9.866 -4.665 -3.361 1.00 98.00 203 GLN A N 1
ATOM 1484 C CA . GLN A 1 203 ? -9.655 -3.613 -4.359 1.00 98.00 203 GLN A CA 1
ATOM 1485 C C . GLN A 1 203 ? -8.346 -3.763 -5.144 1.00 98.00 203 GLN A C 1
ATOM 1487 O O . GLN A 1 203 ? -8.326 -3.428 -6.331 1.00 98.00 203 GLN A O 1
ATOM 1492 N N . VAL A 1 204 ? -7.265 -4.259 -4.537 1.00 97.88 204 VAL A N 1
ATOM 1493 C CA . VAL A 1 204 ? -5.961 -4.423 -5.216 1.00 97.88 204 VAL A CA 1
ATOM 1494 C C . VAL A 1 204 ? -5.762 -5.797 -5.865 1.00 97.88 204 VAL A C 1
ATOM 1496 O O . VAL A 1 204 ? -4.805 -5.970 -6.612 1.00 97.88 204 VAL A O 1
ATOM 1499 N N . GLY A 1 205 ? -6.665 -6.755 -5.628 1.00 97.44 205 GLY A N 1
ATOM 1500 C CA . GLY A 1 205 ? -6.547 -8.123 -6.145 1.00 97.44 205 GLY A CA 1
ATOM 1501 C C . GLY A 1 205 ? -5.522 -8.965 -5.381 1.00 97.44 205 GLY A C 1
ATOM 1502 O O . GLY A 1 205 ? -4.763 -9.711 -5.992 1.00 97.44 205 GLY A O 1
ATOM 1503 N N . GLY A 1 206 ? -5.474 -8.808 -4.056 1.00 97.56 206 GLY A N 1
ATOM 1504 C CA . GLY A 1 206 ? -4.537 -9.495 -3.167 1.00 97.56 206 GLY A CA 1
ATOM 1505 C C . GLY A 1 206 ? -5.204 -10.149 -1.959 1.00 97.56 206 GLY A C 1
ATOM 1506 O O . GLY A 1 206 ? -6.428 -10.262 -1.885 1.00 97.56 206 GLY A O 1
ATOM 1507 N N . VAL A 1 207 ? -4.385 -10.544 -0.985 1.00 98.62 207 VAL A N 1
ATOM 1508 C CA . VAL A 1 207 ? -4.816 -11.152 0.287 1.00 98.62 207 VAL A CA 1
ATOM 1509 C C . VAL A 1 207 ? -4.481 -10.254 1.479 1.00 98.62 207 VAL A C 1
ATOM 1511 O O . VAL A 1 207 ? -3.436 -9.611 1.498 1.00 98.62 207 VAL A O 1
ATOM 1514 N N . ALA A 1 208 ? -5.347 -10.203 2.493 1.00 98.69 208 ALA A N 1
ATOM 1515 C CA . ALA A 1 208 ? -5.062 -9.497 3.744 1.00 98.69 208 ALA A CA 1
ATOM 1516 C C . ALA A 1 208 ? -4.378 -10.437 4.748 1.00 98.69 208 ALA A C 1
ATOM 1518 O O . ALA A 1 208 ? -4.836 -11.565 4.928 1.00 98.69 208 ALA A O 1
ATOM 1519 N N . LYS A 1 209 ? -3.304 -9.981 5.406 1.00 98.69 209 LYS A N 1
ATOM 1520 C CA . LYS A 1 209 ? -2.557 -10.758 6.415 1.00 98.69 209 LYS A CA 1
ATOM 1521 C C . LYS A 1 209 ? -2.078 -9.876 7.574 1.00 98.69 209 LYS A C 1
ATOM 1523 O O . LYS A 1 209 ? -1.758 -8.710 7.352 1.00 98.69 209 LYS A O 1
ATOM 1528 N N . PRO A 1 210 ? -1.968 -10.389 8.807 1.00 98.19 210 PRO A N 1
ATOM 1529 C CA . PRO A 1 210 ? -1.343 -9.641 9.892 1.00 98.19 210 PRO A CA 1
ATOM 1530 C C . PRO A 1 210 ? 0.163 -9.449 9.639 1.00 98.19 210 PRO A C 1
ATOM 1532 O O . PRO A 1 210 ? 0.814 -10.288 9.018 1.00 98.19 210 PRO A O 1
ATOM 1535 N N . VAL A 1 211 ? 0.768 -8.389 10.184 1.00 97.56 211 VAL A N 1
ATOM 1536 C CA . VAL A 1 211 ? 2.229 -8.136 10.093 1.00 97.56 211 VAL A CA 1
ATOM 1537 C C . VAL A 1 211 ? 3.108 -9.244 10.702 1.00 97.56 211 VAL A C 1
ATOM 1539 O O . VAL A 1 211 ? 4.312 -9.277 10.456 1.00 97.56 211 VAL A O 1
ATOM 1542 N N . SER A 1 212 ? 2.530 -10.176 11.466 1.00 96.50 212 SER A N 1
ATOM 1543 C CA . SER A 1 212 ? 3.194 -11.403 11.930 1.00 96.50 212 SER A CA 1
ATOM 1544 C C . SER A 1 212 ? 3.424 -12.448 10.829 1.00 96.50 212 SER A C 1
ATOM 1546 O O . SER A 1 212 ? 4.204 -13.370 11.040 1.00 96.50 212 SER A O 1
ATOM 1548 N N . GLU A 1 213 ? 2.770 -12.314 9.672 1.00 98.00 213 GLU A N 1
ATOM 1549 C CA . GLU A 1 213 ? 2.874 -13.214 8.511 1.00 98.00 213 GLU A CA 1
ATOM 1550 C C . GLU A 1 213 ? 3.671 -12.598 7.343 1.00 98.00 213 GLU A C 1
ATOM 1552 O O . GLU A 1 213 ? 3.573 -13.044 6.198 1.00 98.00 213 GLU A O 1
ATOM 1557 N N . ILE A 1 214 ? 4.483 -11.568 7.611 1.00 97.81 214 ILE A N 1
ATOM 1558 C CA . ILE A 1 214 ? 5.474 -11.074 6.642 1.00 97.81 214 ILE A CA 1
ATOM 1559 C C . ILE A 1 214 ? 6.453 -12.224 6.307 1.00 97.81 214 ILE A C 1
ATOM 1561 O O . ILE A 1 214 ? 6.949 -12.870 7.236 1.00 97.81 214 ILE A O 1
ATOM 1565 N N . PRO A 1 215 ? 6.753 -12.499 5.018 1.00 97.31 215 PRO A N 1
ATOM 1566 C CA . PRO A 1 215 ? 7.624 -13.607 4.622 1.00 97.31 215 PRO A CA 1
ATOM 1567 C C . PRO A 1 215 ? 9.003 -13.591 5.296 1.00 97.31 215 PRO A C 1
ATOM 1569 O O . PRO A 1 215 ? 9.576 -12.535 5.568 1.00 97.31 215 PRO A O 1
ATOM 1572 N N . GLN A 1 216 ? 9.580 -14.773 5.532 1.00 96.06 216 GLN A N 1
ATOM 1573 C CA . GLN A 1 216 ? 10.909 -14.883 6.136 1.00 96.06 216 GLN A CA 1
ATOM 1574 C C . GLN A 1 216 ? 11.969 -14.206 5.251 1.00 96.06 216 GLN A C 1
ATOM 1576 O O . GLN A 1 216 ? 12.132 -14.551 4.085 1.00 96.06 216 GLN A O 1
ATOM 1581 N N . GLY A 1 217 ? 12.714 -13.261 5.831 1.00 96.06 217 GLY A N 1
ATOM 1582 C CA . GLY A 1 217 ? 13.699 -12.448 5.108 1.00 96.06 217 GLY A CA 1
ATOM 1583 C C . GLY A 1 217 ? 13.118 -11.199 4.434 1.00 96.06 217 GLY A C 1
ATOM 1584 O O . GLY A 1 217 ? 13.891 -10.401 3.912 1.00 96.06 217 GLY A O 1
ATOM 1585 N N . ALA A 1 218 ? 11.798 -10.995 4.486 1.00 97.94 218 ALA A N 1
ATOM 1586 C CA . ALA A 1 218 ? 11.140 -9.784 4.013 1.00 97.94 218 ALA A CA 1
ATOM 1587 C C . ALA A 1 218 ? 10.842 -8.788 5.150 1.00 97.94 218 ALA A C 1
ATOM 1589 O O . ALA A 1 218 ? 10.840 -9.130 6.335 1.00 97.94 218 ALA A O 1
ATOM 1590 N N . SER A 1 219 ? 10.607 -7.522 4.798 1.00 97.88 219 SER A N 1
ATOM 1591 C CA . SER A 1 219 ? 10.233 -6.464 5.742 1.00 97.88 219 SER A CA 1
ATOM 1592 C C . SER A 1 219 ? 9.508 -5.299 5.062 1.00 97.88 219 SER A C 1
ATOM 1594 O O . SER A 1 219 ? 9.620 -5.095 3.858 1.00 97.88 219 SER A O 1
ATOM 1596 N N . LEU A 1 220 ? 8.760 -4.523 5.851 1.00 97.56 220 LEU A N 1
ATOM 1597 C CA . LEU A 1 220 ? 8.109 -3.285 5.412 1.00 97.56 220 LEU A CA 1
ATOM 1598 C C . LEU A 1 220 ? 8.945 -2.056 5.825 1.00 97.56 220 LEU A C 1
ATOM 1600 O O . LEU A 1 220 ? 9.621 -2.122 6.860 1.00 97.56 220 LEU A O 1
ATOM 1604 N N . PRO A 1 221 ? 8.868 -0.925 5.092 1.00 96.88 221 PRO A N 1
ATOM 1605 C CA . PRO A 1 221 ? 9.528 0.327 5.464 1.00 96.88 221 PRO A CA 1
ATOM 1606 C C . PRO A 1 221 ? 9.100 0.839 6.844 1.00 96.88 221 PRO A C 1
ATOM 1608 O O . PRO A 1 221 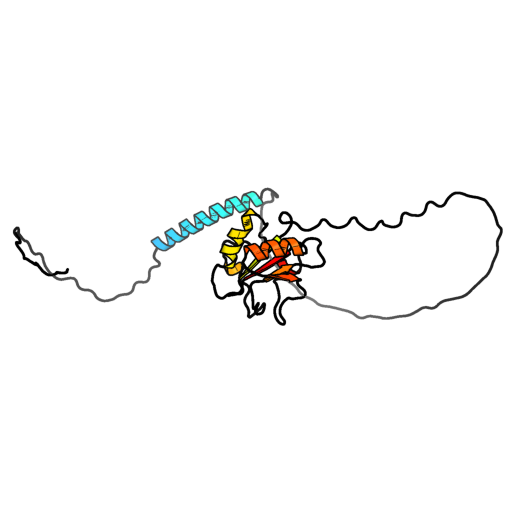? 7.995 0.558 7.320 1.00 96.88 221 PRO A O 1
ATOM 1611 N N . GLY A 1 222 ? 9.981 1.595 7.502 1.00 94.38 222 GLY A N 1
ATOM 1612 C CA . GLY A 1 222 ? 9.805 2.002 8.899 1.00 94.38 222 GLY A CA 1
ATOM 1613 C C . GLY A 1 222 ? 8.577 2.886 9.117 1.00 94.38 222 GLY A C 1
ATOM 1614 O O . GLY A 1 222 ? 7.895 2.764 10.130 1.00 94.38 222 GLY A O 1
ATOM 1615 N N . GLU A 1 223 ? 8.264 3.736 8.145 1.00 92.31 223 GLU A N 1
ATOM 1616 C CA . GLU A 1 223 ? 7.128 4.663 8.144 1.00 92.31 223 GLU A CA 1
ATOM 1617 C C . GLU A 1 223 ? 5.783 3.929 8.202 1.00 92.31 223 GLU A C 1
ATOM 1619 O O . GLU A 1 223 ? 4.848 4.413 8.837 1.00 92.31 223 GLU A O 1
ATOM 1624 N N . ALA A 1 224 ? 5.702 2.759 7.564 1.00 94.56 224 ALA A N 1
ATOM 1625 C CA . ALA A 1 224 ? 4.533 1.889 7.591 1.00 94.56 224 ALA A CA 1
ATOM 1626 C C . ALA A 1 224 ? 4.560 0.971 8.824 1.00 94.56 224 ALA A C 1
ATOM 1628 O O . ALA A 1 224 ? 3.597 0.915 9.583 1.00 94.56 224 ALA A O 1
ATOM 1629 N N . LYS A 1 225 ? 5.696 0.307 9.085 1.00 92.50 225 LYS A N 1
ATOM 1630 C CA . LYS A 1 225 ? 5.858 -0.656 10.187 1.00 92.50 225 LYS A CA 1
ATOM 1631 C C . LYS A 1 225 ? 5.638 -0.051 11.580 1.00 92.50 225 LYS A C 1
ATOM 1633 O O . LYS A 1 225 ? 5.159 -0.745 12.472 1.00 92.50 225 LYS A O 1
ATOM 1638 N N . ASN A 1 226 ? 6.006 1.213 11.785 1.00 92.44 226 ASN A N 1
ATOM 1639 C CA . ASN A 1 226 ? 5.916 1.882 13.088 1.00 92.44 226 ASN A CA 1
ATOM 1640 C C . ASN A 1 226 ? 4.592 2.646 13.296 1.00 92.44 226 ASN A C 1
ATOM 1642 O O . ASN A 1 226 ? 4.429 3.318 14.315 1.00 92.44 226 ASN A O 1
ATOM 1646 N N . ASN A 1 227 ? 3.658 2.579 12.344 1.00 94.56 227 ASN A N 1
ATOM 1647 C CA . ASN A 1 227 ? 2.410 3.334 12.355 1.00 94.56 227 ASN A CA 1
ATOM 1648 C C . ASN A 1 227 ? 1.209 2.393 12.558 1.00 94.56 227 ASN A C 1
ATOM 1650 O O . ASN A 1 227 ? 0.887 1.590 11.691 1.00 94.56 227 ASN A O 1
ATOM 1654 N N . ARG A 1 228 ? 0.503 2.521 13.689 1.00 93.12 228 ARG A N 1
ATOM 1655 C CA . ARG A 1 228 ? -0.675 1.688 14.014 1.00 93.12 228 ARG A CA 1
ATOM 1656 C C . ARG A 1 228 ? -1.893 1.928 13.123 1.00 93.12 228 ARG A C 1
ATOM 1658 O O . ARG A 1 228 ? -2.783 1.092 13.080 1.00 93.12 228 ARG A O 1
ATOM 1665 N N . GLU A 1 229 ? -1.943 3.045 12.409 1.00 95.94 229 GLU A N 1
ATOM 1666 C CA . GLU A 1 229 ? -3.002 3.315 11.433 1.00 95.94 229 GLU A CA 1
ATOM 1667 C C . GLU A 1 229 ? -2.639 2.777 10.036 1.00 95.94 229 GLU A C 1
ATOM 1669 O O . GLU A 1 229 ? -3.387 3.001 9.085 1.00 95.94 229 GLU A O 1
ATOM 1674 N N . ALA A 1 230 ? -1.486 2.109 9.876 1.00 97.94 230 ALA A N 1
ATOM 1675 C CA . ALA A 1 230 ? -0.985 1.676 8.578 1.00 97.94 230 ALA A CA 1
ATOM 1676 C C . ALA A 1 230 ? -1.692 0.430 8.030 1.00 97.94 230 ALA A C 1
ATOM 1678 O O . ALA A 1 230 ? -1.767 -0.613 8.679 1.00 97.94 230 ALA A O 1
ATOM 1679 N N . ILE A 1 231 ? -2.096 0.525 6.764 1.00 98.75 231 ILE A N 1
ATOM 1680 C CA . ILE A 1 231 ? -2.537 -0.598 5.933 1.00 98.75 231 ILE A CA 1
ATOM 1681 C C . ILE A 1 231 ? -1.549 -0.695 4.767 1.00 98.75 231 ILE A C 1
ATOM 1683 O O . ILE A 1 231 ? -1.511 0.177 3.901 1.00 98.75 231 ILE A O 1
ATOM 1687 N N . SER A 1 232 ? -0.685 -1.709 4.782 1.00 98.75 232 SER A N 1
ATOM 1688 C CA . SER A 1 232 ? 0.493 -1.779 3.905 1.00 98.75 232 SER A CA 1
ATOM 1689 C C . SER A 1 232 ? 0.255 -2.721 2.732 1.00 98.75 232 SER A C 1
ATOM 1691 O O . SER A 1 232 ? 0.430 -3.931 2.855 1.00 98.75 232 SER A O 1
ATOM 1693 N N . VAL A 1 233 ? -0.132 -2.165 1.588 1.00 98.81 233 VAL A N 1
ATOM 1694 C CA . VAL A 1 233 ? -0.258 -2.888 0.321 1.00 98.81 233 VAL A CA 1
ATOM 1695 C C . VAL A 1 233 ? 1.133 -3.112 -0.265 1.00 98.81 233 VAL A C 1
ATOM 1697 O O . VAL A 1 233 ? 1.805 -2.151 -0.631 1.00 98.81 233 VAL A O 1
ATOM 1700 N N . VAL A 1 234 ? 1.544 -4.369 -0.415 1.00 98.69 234 VAL A N 1
ATOM 1701 C CA . VAL A 1 234 ? 2.726 -4.761 -1.191 1.00 98.69 234 VAL A CA 1
ATOM 1702 C C . VAL A 1 234 ? 2.267 -5.490 -2.448 1.00 98.69 234 VAL A C 1
ATOM 1704 O O . VAL A 1 234 ? 1.603 -6.520 -2.366 1.00 98.69 234 VAL A O 1
ATOM 1707 N N . LEU A 1 235 ? 2.605 -4.932 -3.608 1.00 98.69 235 LEU A N 1
ATOM 1708 C CA . LEU A 1 235 ? 2.235 -5.432 -4.931 1.00 98.69 235 LEU A CA 1
ATOM 1709 C C . LEU A 1 235 ? 3.359 -6.317 -5.484 1.00 98.69 235 LEU A C 1
ATOM 1711 O O . LEU A 1 235 ? 4.490 -5.844 -5.622 1.00 98.69 235 LEU A O 1
ATOM 1715 N N . ALA A 1 236 ? 3.034 -7.567 -5.810 1.00 95.31 236 ALA A N 1
ATOM 1716 C CA . ALA A 1 236 ? 3.937 -8.549 -6.416 1.00 95.31 236 ALA A CA 1
ATOM 1717 C C . ALA A 1 236 ? 3.646 -8.722 -7.921 1.00 95.31 236 ALA A C 1
ATOM 1719 O O . ALA A 1 236 ? 2.530 -8.439 -8.365 1.00 95.31 236 ALA A O 1
ATOM 1720 N N . GLY A 1 237 ? 4.634 -9.185 -8.702 1.00 81.25 237 GLY A N 1
ATOM 1721 C CA . GLY A 1 237 ? 4.488 -9.461 -10.144 1.00 81.25 237 GLY A CA 1
ATOM 1722 C C . GLY A 1 237 ? 5.781 -9.457 -10.957 1.00 81.25 237 GLY A C 1
ATOM 1723 O O . GLY A 1 237 ? 6.736 -8.751 -10.562 1.00 81.25 237 GLY A O 1
#

pLDDT: mean 73.64, std 25.47, range [30.77, 98.81]

Foldseek 3Di:
DDDDDDDDDDDDDDDDDDDDDDDDDDDDDDDDDDDDDPVVVVVVVVVVVVVVCVVVVVVVVVVVPDDDDDDDDDDDDDDDDDDDDDDDDDDDDDDDDDDDDDDDDDDDDDDDDPPDDPPDPDDDDAADQEQAAEQFEEQEPDQCLSQVLCVQSVVRHNDNQHDPRSVSRYDHCVHFNADAWWEKEAAPVGHCRQVVLCVSCVSSVTYYDYPVPADDVGHDDPVQVVDNSYTYTYHYD

Radius of gyration: 39.85 Å; chains: 1; bounding box: 60×60×142 Å